Protein AF-0000000086131836 (afdb_homodimer)

Nearest PDB structures (foldseek):
  4hvn-assembly1_B  TM=7.355E-01  e=2.003E-05  Catenulispora acidiphila DSM 44928
  5jpu-assembly1_B  TM=7.961E-01  e=1.216E-04  Rhodococcus erythropolis
  6w3f-assembly2_B  TM=7.177E-01  e=9.002E-05  synthetic construct
  5cf2-assembly1_B  TM=7.260E-01  e=2.502E-04  Rhodococcus erythropolis
  3ov4-assembly1_B  TM=6.676E-01  e=4.120E-05  Comamonas testosteroni

Structure (mmCIF, N/CA/C/O backbone):
data_AF-0000000086131836-model_v1
#
loop_
_entity.id
_entity.type
_entity.pdbx_description
1 polymer 'Uncharacterized protein'
#
loop_
_atom_site.group_PDB
_atom_site.id
_atom_site.type_symbol
_atom_site.label_atom_id
_atom_site.label_alt_id
_atom_site.label_comp_id
_atom_site.label_asym_id
_atom_site.label_entity_id
_atom_site.label_seq_id
_atom_site.pdbx_PDB_ins_code
_atom_site.Cartn_x
_atom_site.Cartn_y
_atom_site.Cartn_z
_atom_site.occupancy
_atom_site.B_iso_or_equiv
_atom_site.auth_seq_id
_atom_site.auth_comp_id
_atom_site.auth_asym_id
_atom_site.auth_atom_id
_atom_site.pdbx_PDB_model_num
ATOM 1 N N . MET A 1 1 ? 19.547 15.211 2.863 1 57.25 1 MET A N 1
ATOM 2 C CA . MET A 1 1 ? 18.328 14.406 2.867 1 57.25 1 MET A CA 1
ATOM 3 C C . MET A 1 1 ? 17.359 14.898 3.934 1 57.25 1 MET A C 1
ATOM 5 O O . MET A 1 1 ? 17.766 15.414 4.973 1 57.25 1 MET A O 1
ATOM 9 N N . SER A 1 2 ? 16.109 15.219 3.418 1 70.62 2 SER A N 1
ATOM 10 C CA . SER A 1 2 ? 15.172 15.852 4.348 1 70.62 2 SER A CA 1
ATOM 11 C C . SER A 1 2 ? 14.953 14.984 5.582 1 70.62 2 SER A C 1
ATOM 13 O O . SER A 1 2 ? 14.992 13.75 5.5 1 70.62 2 SER A O 1
ATOM 15 N N . GLU A 1 3 ? 14.93 15.609 6.68 1 86.19 3 GLU A N 1
ATOM 16 C CA . GLU A 1 3 ? 14.68 15.07 8.016 1 86.19 3 GLU A CA 1
ATOM 17 C C . GLU A 1 3 ? 13.453 14.164 8.023 1 86.19 3 GLU A C 1
ATOM 19 O O . GLU A 1 3 ? 13.422 13.164 8.734 1 86.19 3 GLU A O 1
ATOM 24 N N . TYR A 1 4 ? 12.602 14.289 7.086 1 95.75 4 TYR A N 1
ATOM 25 C CA . TYR A 1 4 ? 11.305 13.648 7.254 1 95.75 4 TYR A CA 1
ATOM 26 C C . TYR A 1 4 ? 11.164 12.43 6.348 1 95.75 4 TYR A C 1
ATOM 28 O O . TYR A 1 4 ? 10.281 11.594 6.547 1 95.75 4 TYR A O 1
ATOM 36 N N . THR A 1 5 ? 12.094 12.312 5.352 1 97.06 5 THR A N 1
ATOM 37 C CA . THR A 1 5 ? 11.805 11.266 4.371 1 97.06 5 THR A CA 1
ATOM 38 C C . THR A 1 5 ? 13 10.336 4.207 1 97.06 5 THR A C 1
ATOM 40 O O . THR A 1 5 ? 12.984 9.43 3.371 1 97.06 5 THR A O 1
ATOM 43 N N . SER A 1 6 ? 14.008 10.531 5.012 1 95.31 6 SER A N 1
ATOM 44 C CA . SER A 1 6 ? 15.242 9.797 4.758 1 95.31 6 SER A CA 1
ATOM 45 C C . SER A 1 6 ? 15.359 8.578 5.668 1 95.31 6 SER A C 1
ATOM 47 O O . SER A 1 6 ? 16.094 7.641 5.367 1 95.31 6 SER A O 1
ATOM 49 N N . THR A 1 7 ? 14.688 8.641 6.832 1 96.56 7 THR A N 1
ATOM 50 C CA . THR A 1 7 ? 14.727 7.559 7.805 1 96.56 7 THR A CA 1
ATOM 51 C C . THR A 1 7 ? 13.32 7.23 8.305 1 96.56 7 THR A C 1
ATOM 53 O O . THR A 1 7 ? 12.406 8.047 8.18 1 96.56 7 THR A O 1
ATOM 56 N N . ILE A 1 8 ? 13.258 6.078 8.867 1 97.81 8 ILE A N 1
ATOM 57 C CA . ILE A 1 8 ? 11.969 5.688 9.43 1 97.81 8 ILE A CA 1
ATOM 58 C C . ILE A 1 8 ? 11.617 6.621 10.586 1 97.81 8 ILE A C 1
ATOM 60 O O . ILE A 1 8 ? 10.445 6.977 10.766 1 97.81 8 ILE A O 1
ATOM 64 N N . GLU A 1 9 ? 12.562 7.078 11.438 1 98 9 GLU A N 1
ATOM 65 C CA . GLU A 1 9 ? 12.312 7.996 12.547 1 98 9 GLU A CA 1
ATOM 66 C C . GLU A 1 9 ? 11.828 9.352 12.039 1 98 9 GLU A C 1
ATOM 68 O O . GLU A 1 9 ? 10.93 9.953 12.633 1 98 9 GLU A O 1
ATOM 73 N N . GLY A 1 10 ? 12.5 9.797 11.039 1 98.12 10 GLY A N 1
ATOM 74 C CA . GLY A 1 10 ? 12.07 11.047 10.438 1 98.12 10 GLY A CA 1
ATOM 75 C C . GLY A 1 10 ? 10.656 10.992 9.883 1 98.12 10 GLY A C 1
ATOM 76 O O . GLY A 1 10 ? 9.859 11.906 10.117 1 98.12 10 GLY A O 1
ATOM 77 N N . PHE A 1 11 ? 10.359 9.898 9.141 1 98.62 11 PHE A N 1
ATOM 78 C CA . PHE A 1 11 ? 9.031 9.766 8.555 1 98.62 11 PHE A CA 1
ATOM 79 C C . PHE A 1 11 ? 7.98 9.586 9.648 1 98.62 11 PHE A C 1
ATOM 81 O O . PHE A 1 11 ? 6.867 10.102 9.531 1 98.62 11 PHE A O 1
ATOM 88 N N . GLN A 1 12 ? 8.344 8.875 10.734 1 98.69 12 GLN A N 1
ATOM 89 C CA . GLN A 1 12 ? 7.477 8.742 11.898 1 98.69 12 GLN A CA 1
ATOM 90 C C . GLN A 1 12 ? 7.113 10.102 12.477 1 98.69 12 GLN A C 1
ATOM 92 O O . GLN A 1 12 ? 5.941 10.375 12.75 1 98.69 12 GLN A O 1
ATOM 97 N N . ARG A 1 13 ? 8.07 10.969 12.609 1 98.31 13 ARG A N 1
ATOM 98 C CA . ARG A 1 13 ? 7.836 12.312 13.133 1 98.31 13 ARG A CA 1
ATOM 99 C C . ARG A 1 13 ? 6.934 13.109 12.195 1 98.31 13 ARG A C 1
ATOM 101 O O . ARG A 1 13 ? 6.059 13.844 12.648 1 98.31 13 ARG A O 1
ATOM 108 N N . ALA A 1 14 ? 7.195 12.969 10.906 1 98.5 14 ALA A N 1
ATOM 109 C CA . ALA A 1 14 ? 6.367 13.672 9.93 1 98.5 14 ALA A CA 1
ATOM 110 C C . ALA A 1 14 ? 4.91 13.227 10.016 1 98.5 14 ALA A C 1
ATOM 112 O O . ALA A 1 14 ? 3.996 14.055 9.969 1 98.5 14 ALA A O 1
ATOM 113 N N . MET A 1 15 ? 4.676 11.906 10.117 1 98.62 15 MET A N 1
ATOM 114 C CA . MET A 1 15 ? 3.316 11.383 10.188 1 98.62 15 MET A CA 1
ATOM 115 C C . MET A 1 15 ? 2.629 11.828 11.469 1 98.62 15 MET A C 1
ATOM 117 O O . MET A 1 15 ? 1.466 12.234 11.445 1 98.62 15 MET A O 1
ATOM 121 N N . GLU A 1 16 ? 3.346 11.82 12.578 1 98.44 16 GLU A N 1
ATOM 122 C CA . GLU A 1 16 ? 2.795 12.297 13.844 1 98.44 16 GLU A CA 1
ATOM 123 C C . GLU A 1 16 ? 2.443 13.781 13.773 1 98.44 16 GLU A C 1
ATOM 125 O O . GLU A 1 16 ? 1.403 14.195 14.281 1 98.44 16 GLU A O 1
ATOM 130 N N . TRP A 1 17 ? 3.277 14.484 13.148 1 98.44 17 TRP A N 1
ATOM 131 C CA . TRP A 1 17 ? 3.133 15.938 13.078 1 98.44 17 TRP A CA 1
ATOM 132 C C . TRP A 1 17 ? 1.984 16.328 12.148 1 98.44 17 TRP A C 1
ATOM 134 O O . TRP A 1 17 ? 1.435 17.422 12.258 1 98.44 17 TRP A O 1
ATOM 144 N N . SER A 1 18 ? 1.586 15.445 11.188 1 98.56 18 SER A N 1
ATOM 145 C CA . SER A 1 18 ? 0.613 15.773 10.148 1 98.56 18 SER A CA 1
ATOM 146 C C . SER A 1 18 ? -0.703 16.25 10.758 1 98.56 18 SER A C 1
ATOM 148 O O . SER A 1 18 ? -1.331 17.172 10.25 1 98.56 18 SER A O 1
ATOM 150 N N . LEU A 1 19 ? -1.079 15.625 11.93 1 98.19 19 LEU A N 1
ATOM 151 C CA . LEU A 1 19 ? -2.357 16 12.523 1 98.19 19 LEU A CA 1
ATOM 152 C C . LEU A 1 19 ? -2.16 16.562 13.93 1 98.19 19 LEU A C 1
ATOM 154 O O . LEU A 1 19 ? -3.096 16.578 14.734 1 98.19 19 LEU A O 1
ATOM 158 N N . ALA A 1 20 ? -0.926 17 14.258 1 97.44 20 ALA A N 1
ATOM 159 C CA . ALA A 1 20 ? -0.629 17.625 15.539 1 97.44 20 ALA A CA 1
ATOM 160 C C . ALA A 1 20 ? -0.661 19.156 15.422 1 97.44 20 ALA A C 1
ATOM 162 O O . ALA A 1 20 ? -0.326 19.703 14.375 1 97.44 20 ALA A O 1
ATOM 163 N N . GLY A 1 21 ? -1.009 19.875 16.484 1 96.94 21 GLY A N 1
ATOM 164 C CA . GLY A 1 21 ? -1.003 21.328 16.531 1 96.94 21 GLY A CA 1
ATOM 165 C C . GLY A 1 21 ? -2.299 21.938 16.062 1 96.94 21 GLY A C 1
ATOM 166 O O . GLY A 1 21 ? -3.17 21.25 15.531 1 96.94 21 GLY A O 1
ATOM 167 N N . PRO A 1 22 ? -2.41 23.297 16.219 1 97.75 22 PRO A N 1
ATOM 168 C CA . PRO A 1 22 ? -3.637 23.969 15.789 1 97.75 22 PRO A CA 1
ATOM 169 C C . PRO A 1 22 ? -3.752 24.062 14.266 1 97.75 22 PRO A C 1
ATOM 171 O O . PRO A 1 22 ? -2.736 24.062 13.57 1 97.75 22 PRO A O 1
ATOM 174 N N . PRO A 1 23 ? -4.969 24.125 13.711 1 98.31 23 PRO A N 1
ATOM 175 C CA . PRO A 1 23 ? -5.191 24.203 12.266 1 98.31 23 PRO A CA 1
ATOM 176 C C . PRO A 1 23 ? -4.391 25.312 11.602 1 98.31 23 PRO A C 1
ATOM 178 O O . PRO A 1 23 ? -3.918 25.156 10.477 1 98.31 23 PRO A O 1
ATOM 181 N N . GLU A 1 24 ? -4.16 26.359 12.289 1 98 24 GLU A N 1
ATOM 182 C CA . GLU A 1 24 ? -3.502 27.547 11.727 1 98 24 GLU A CA 1
ATOM 183 C C . GLU A 1 24 ? -2.039 27.25 11.406 1 98 24 GLU A C 1
ATOM 185 O O . GLU A 1 24 ? -1.406 27.984 10.648 1 98 24 GLU A O 1
ATOM 190 N N . GLU A 1 25 ? -1.516 26.156 11.984 1 98.31 25 GLU A N 1
ATOM 191 C CA . GLU A 1 25 ? -0.114 25.812 11.758 1 98.31 25 GLU A CA 1
ATOM 192 C C . GLU A 1 25 ? 0.029 24.719 10.711 1 98.31 25 GLU A C 1
ATOM 194 O O . GLU A 1 25 ? 1.127 24.203 10.484 1 98.31 25 GLU A O 1
ATOM 199 N N . SER A 1 26 ? -1.047 24.375 10.031 1 98.62 26 SER A N 1
ATOM 200 C CA . SER A 1 26 ? -1.031 23.328 9.023 1 98.62 26 SER A CA 1
ATOM 201 C C . SER A 1 26 ? -0.057 23.656 7.898 1 98.62 26 SER A C 1
ATOM 203 O O . SER A 1 26 ? 0.604 22.75 7.363 1 98.62 26 SER A O 1
ATOM 205 N N . LYS A 1 27 ? 0.05 24.891 7.559 1 98.44 27 LYS A N 1
ATOM 206 C CA . LYS A 1 27 ? 0.91 25.312 6.449 1 98.44 27 LYS A CA 1
ATOM 207 C C . LYS A 1 27 ? 2.379 25.047 6.773 1 98.44 27 LYS A C 1
ATOM 209 O O . LYS A 1 27 ? 3.164 24.719 5.883 1 98.44 27 LYS A O 1
ATOM 214 N N . LEU A 1 28 ? 2.756 25.219 8.039 1 98.31 28 LEU A N 1
ATOM 215 C CA . LEU A 1 28 ? 4.125 24.922 8.453 1 98.31 28 LEU A CA 1
ATOM 216 C C . LEU A 1 28 ? 4.484 23.469 8.156 1 98.31 28 LEU A C 1
ATOM 218 O O . LEU A 1 28 ? 5.566 23.188 7.637 1 98.31 28 LEU A O 1
ATOM 222 N N . TYR A 1 29 ? 3.596 22.594 8.539 1 98.38 29 TYR A N 1
ATOM 223 C CA . TYR A 1 29 ? 3.789 21.188 8.258 1 98.38 29 TYR A CA 1
ATOM 224 C C . TYR A 1 29 ? 3.916 20.938 6.762 1 98.38 29 TYR A C 1
ATOM 226 O O . TYR A 1 29 ? 4.848 20.25 6.312 1 98.38 29 TYR A O 1
ATOM 234 N N . ALA A 1 30 ? 2.955 21.438 5.961 1 98.62 30 ALA A N 1
ATOM 235 C CA . ALA A 1 30 ? 2.949 21.203 4.516 1 98.62 30 ALA A CA 1
ATOM 236 C C . ALA A 1 30 ? 4.242 21.703 3.877 1 98.62 30 ALA A C 1
ATOM 238 O O . ALA A 1 30 ? 4.879 20.984 3.104 1 98.62 30 ALA A O 1
ATOM 239 N N . GLU A 1 31 ? 4.668 22.859 4.242 1 98 31 GLU A N 1
ATOM 240 C CA . GLU A 1 31 ? 5.855 23.469 3.646 1 98 31 GLU A CA 1
ATOM 241 C C . GLU A 1 31 ? 7.117 22.688 4.027 1 98 31 GLU A C 1
ATOM 243 O O . GLU A 1 31 ? 8.094 22.688 3.283 1 98 31 GLU A O 1
ATOM 248 N N . ALA A 1 32 ? 7.07 22.078 5.133 1 98.06 32 ALA A N 1
ATOM 249 C CA . ALA A 1 32 ? 8.242 21.328 5.594 1 98.06 32 ALA A CA 1
ATOM 250 C C . ALA A 1 32 ? 8.328 19.969 4.902 1 98.06 32 ALA A C 1
ATOM 252 O O . ALA A 1 32 ? 9.414 19.422 4.742 1 98.06 32 ALA A O 1
ATOM 253 N N . THR A 1 33 ? 7.16 19.438 4.438 1 98.56 33 THR A N 1
ATOM 254 C CA . THR A 1 33 ? 7.156 18.016 4.117 1 98.56 33 THR A CA 1
ATOM 255 C C . THR A 1 33 ? 6.871 17.797 2.631 1 98.56 33 THR A C 1
ATOM 257 O O . THR A 1 33 ? 7.211 16.75 2.078 1 98.56 33 THR A O 1
ATOM 260 N N . VAL A 1 34 ? 6.25 18.781 1.94 1 98.69 34 VAL A N 1
ATOM 261 C CA . VAL A 1 34 ? 5.879 18.547 0.548 1 98.69 34 VAL A CA 1
ATOM 262 C C . VAL A 1 34 ? 6.281 19.75 -0.3 1 98.69 34 VAL A C 1
ATOM 264 O O . VAL A 1 34 ? 6.496 20.844 0.226 1 98.69 34 VAL A O 1
ATOM 267 N N . THR A 1 35 ? 6.461 19.547 -1.62 1 98.69 35 THR A N 1
ATOM 268 C CA . THR A 1 35 ? 6.762 20.625 -2.561 1 98.69 35 THR A CA 1
ATOM 269 C C . THR A 1 35 ? 5.504 21.422 -2.881 1 98.69 35 THR A C 1
ATOM 271 O O . THR A 1 35 ? 4.387 20.953 -2.646 1 98.69 35 THR A O 1
ATOM 274 N N . PRO A 1 36 ? 5.598 22.609 -3.482 1 97.94 36 PRO A N 1
ATOM 275 C CA . PRO A 1 36 ? 4.438 23.438 -3.803 1 97.94 36 PRO A CA 1
ATOM 276 C C . PRO A 1 36 ? 3.557 22.844 -4.895 1 97.94 36 PRO A C 1
ATOM 278 O O . PRO A 1 36 ? 2.422 23.281 -5.086 1 97.94 36 PRO A O 1
ATOM 281 N N . THR A 1 37 ? 4.082 21.844 -5.621 1 98.38 37 THR A N 1
ATOM 282 C CA . THR A 1 37 ? 3.32 21.219 -6.691 1 98.38 37 THR A CA 1
ATOM 283 C C . THR A 1 37 ? 2.807 19.844 -6.25 1 98.38 37 THR A C 1
ATOM 285 O O . THR A 1 37 ? 2.369 19.047 -7.078 1 98.38 37 THR A O 1
ATOM 288 N N . PHE A 1 38 ? 2.906 19.625 -5 1 98.81 38 PHE A N 1
ATOM 289 C CA . PHE A 1 38 ? 2.531 18.344 -4.422 1 98.81 38 PHE A CA 1
ATOM 290 C C . PHE A 1 38 ? 1.083 18 -4.754 1 98.81 38 PHE A C 1
ATOM 292 O O . PHE A 1 38 ? 0.222 18.875 -4.773 1 98.81 38 PHE A O 1
ATOM 299 N N . TYR A 1 39 ? 0.854 16.719 -4.965 1 98.75 39 TYR A N 1
ATOM 300 C CA . TYR A 1 39 ? -0.505 16.188 -4.953 1 98.75 39 TYR A CA 1
ATOM 301 C C . TYR A 1 39 ? -0.556 14.828 -4.25 1 98.75 39 TYR A C 1
ATOM 303 O O . TYR A 1 39 ? 0.46 14.141 -4.141 1 98.75 39 TYR A O 1
ATOM 311 N N . GLN A 1 40 ? -1.692 14.516 -3.758 1 98.69 40 GLN A N 1
ATOM 312 C CA . GLN A 1 40 ? -1.918 13.234 -3.09 1 98.69 40 GLN A CA 1
ATOM 313 C C . GLN A 1 40 ? -3.033 12.445 -3.771 1 98.69 40 GLN A C 1
ATOM 315 O O . GLN A 1 40 ? -4.035 13.023 -4.195 1 98.69 40 GLN A O 1
ATOM 320 N N . ILE A 1 41 ? -2.822 11.219 -3.943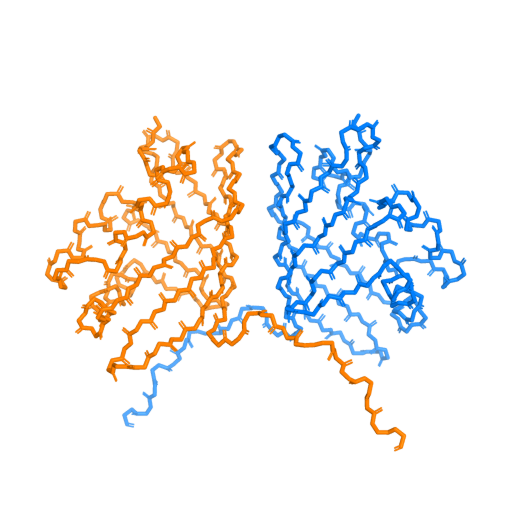 1 98.19 41 ILE A N 1
ATOM 321 C CA . ILE A 1 41 ? -3.891 10.32 -4.375 1 98.19 41 ILE A CA 1
ATOM 322 C C . ILE A 1 41 ? -4.301 9.406 -3.225 1 98.19 41 ILE A C 1
ATOM 324 O O . ILE A 1 41 ? -3.504 8.586 -2.764 1 98.19 41 ILE A O 1
ATOM 328 N N . VAL A 1 42 ? -5.488 9.648 -2.73 1 97.69 42 VAL A N 1
ATOM 329 C CA . VAL A 1 42 ? -6.008 8.844 -1.628 1 97.69 42 VAL A CA 1
ATOM 330 C C . VAL A 1 42 ? -7.168 7.984 -2.117 1 97.69 42 VAL A C 1
ATOM 332 O O . VAL A 1 42 ? -8.219 8.508 -2.496 1 97.69 42 VAL A O 1
ATOM 335 N N . ASN A 1 43 ? -6.953 6.746 -2.072 1 96.69 43 ASN A N 1
ATOM 336 C CA . ASN A 1 43 ? -7.992 5.816 -2.504 1 96.69 43 ASN A CA 1
ATOM 337 C C . ASN A 1 43 ? -8.523 6.168 -3.893 1 96.69 43 ASN A C 1
ATOM 339 O O . ASN A 1 43 ? -9.734 6.199 -4.109 1 96.69 43 ASN A O 1
ATOM 343 N N . GLY A 1 44 ? -7.648 6.527 -4.738 1 96.38 44 GLY A N 1
ATOM 344 C CA . GLY A 1 44 ? -7.965 6.758 -6.137 1 96.38 44 GLY A CA 1
ATOM 345 C C . GLY A 1 44 ? -8.375 8.188 -6.426 1 96.38 44 GLY A C 1
ATOM 346 O O . GLY A 1 44 ? -8.594 8.555 -7.582 1 96.38 44 GLY A O 1
ATOM 347 N N . HIS A 1 45 ? -8.508 9.031 -5.434 1 96.44 45 HIS A N 1
ATOM 348 C CA . HIS A 1 45 ? -8.891 10.43 -5.586 1 96.44 45 HIS A CA 1
ATOM 349 C C . HIS A 1 45 ? -7.684 11.352 -5.469 1 96.44 45 HIS A C 1
ATOM 351 O O . HIS A 1 45 ? -6.945 11.297 -4.484 1 96.44 45 HIS A O 1
ATOM 357 N N . GLN A 1 46 ? -7.598 12.18 -6.426 1 97.25 46 GLN A N 1
ATOM 358 C CA . GLN A 1 46 ? -6.465 13.102 -6.41 1 97.25 46 GLN A CA 1
ATOM 359 C C . GLN A 1 46 ? -6.812 14.391 -5.672 1 97.25 46 GLN A C 1
ATOM 361 O O . GLN A 1 46 ? -7.852 15 -5.938 1 97.25 46 GLN A O 1
ATOM 366 N N . LEU A 1 47 ? -5.996 14.75 -4.781 1 98.06 47 LEU A N 1
ATOM 367 C CA . LEU A 1 47 ? -6.055 16.016 -4.062 1 98.06 47 LEU A CA 1
ATOM 368 C C . LEU A 1 47 ? -4.918 16.938 -4.496 1 98.06 47 LEU A C 1
ATOM 370 O O . LEU A 1 47 ? -3.748 16.562 -4.438 1 98.06 47 LEU A O 1
ATOM 374 N N . SER A 1 48 ? -5.238 18.141 -4.926 1 98.31 48 SER A N 1
ATOM 375 C CA . SER A 1 48 ? -4.223 19.156 -5.184 1 98.31 48 SER A CA 1
ATOM 376 C C . SER A 1 48 ? -3.564 19.609 -3.887 1 98.31 48 SER A C 1
ATOM 378 O O . SER A 1 48 ? -4.043 19.297 -2.795 1 98.31 48 SER A O 1
ATOM 380 N N . TYR A 1 49 ? -2.547 20.375 -4.027 1 98.62 49 TYR A N 1
ATOM 381 C CA . TYR A 1 49 ? -1.87 20.953 -2.865 1 98.62 49 TYR A CA 1
ATOM 382 C C . TYR A 1 49 ? -2.854 21.703 -1.972 1 98.62 49 TYR A C 1
ATOM 384 O O . TYR A 1 49 ? -2.877 21.484 -0.756 1 98.62 49 TYR A O 1
ATOM 392 N N . ASN A 1 50 ? -3.68 22.531 -2.564 1 98.5 50 ASN A N 1
ATOM 393 C CA . ASN A 1 50 ? -4.598 23.344 -1.78 1 98.5 50 ASN A CA 1
ATOM 394 C C . ASN A 1 50 ? -5.633 22.484 -1.057 1 98.5 50 ASN A C 1
ATOM 396 O O . ASN A 1 50 ? -5.973 22.766 0.097 1 98.5 50 ASN A O 1
ATOM 400 N N . VAL A 1 51 ? -6.137 21.484 -1.754 1 98.44 51 VAL A N 1
ATOM 401 C CA . VAL A 1 51 ? -7.125 20.609 -1.139 1 98.44 51 VAL A CA 1
ATOM 402 C C . VAL A 1 51 ? -6.465 19.797 -0.027 1 98.44 51 VAL A C 1
ATOM 404 O O . VAL A 1 51 ? -7.047 19.609 1.045 1 98.44 51 VAL A O 1
ATOM 407 N N . PHE A 1 52 ? -5.301 19.328 -0.279 1 98.62 52 PHE A N 1
ATOM 408 C CA . PHE A 1 52 ? -4.5 18.641 0.72 1 98.62 52 PHE A CA 1
ATOM 409 C C . PHE A 1 52 ? -4.32 19.5 1.966 1 98.62 52 PHE A C 1
ATOM 411 O O . PHE A 1 52 ? -4.629 19.062 3.076 1 98.62 52 PHE A O 1
ATOM 418 N N . LEU A 1 53 ? -3.832 20.688 1.777 1 98.69 53 LEU A N 1
ATOM 419 C CA . LEU A 1 53 ? -3.607 21.609 2.893 1 98.69 53 LEU A CA 1
ATOM 420 C C . LEU A 1 53 ? -4.898 21.844 3.664 1 98.69 53 LEU A C 1
ATOM 422 O O . LEU A 1 53 ? -4.914 21.781 4.895 1 98.69 53 LEU A O 1
ATOM 426 N N . LYS A 1 54 ? -5.945 22.109 2.959 1 98.5 54 LYS A N 1
ATOM 427 C CA . LYS A 1 54 ? -7.242 22.344 3.59 1 98.5 54 LYS A CA 1
ATOM 428 C C . LYS A 1 54 ? -7.688 21.125 4.391 1 98.5 54 LYS A C 1
ATOM 430 O O . LYS A 1 54 ? -8.25 21.266 5.477 1 98.5 54 LYS A O 1
ATOM 435 N N . SER A 1 55 ? -7.457 19.906 3.865 1 98.06 55 SER A N 1
ATOM 436 C CA . SER A 1 55 ? -7.844 18.688 4.562 1 98.06 55 SER A CA 1
ATOM 437 C C . SER A 1 55 ? -7.086 18.547 5.879 1 98.06 55 SER A C 1
ATOM 439 O O . SER A 1 55 ? -7.664 18.141 6.887 1 98.06 55 SER A O 1
ATOM 441 N N . ILE A 1 56 ? -5.801 18.875 5.867 1 98.44 56 ILE A N 1
ATOM 442 C CA . ILE A 1 56 ? -5.012 18.828 7.094 1 98.44 56 ILE A CA 1
ATOM 443 C C . ILE A 1 56 ? -5.613 19.766 8.133 1 98.44 56 ILE A C 1
ATOM 445 O O . ILE A 1 56 ? -5.766 19.406 9.297 1 98.44 56 ILE A O 1
ATOM 449 N N . GLU A 1 57 ? -5.973 21 7.688 1 98.69 57 GLU A N 1
ATOM 450 C CA . GLU A 1 57 ? -6.59 21.969 8.578 1 98.69 57 GLU A CA 1
ATOM 451 C C . GLU A 1 57 ? -7.859 21.422 9.219 1 98.69 57 GLU A C 1
ATOM 453 O O . GLU A 1 57 ? -8.062 21.547 10.422 1 98.69 57 GLU A O 1
ATOM 458 N N . GLU A 1 58 ? -8.641 20.828 8.414 1 98.31 58 GLU A N 1
ATOM 459 C CA . GLU A 1 58 ? -9.914 20.297 8.883 1 98.31 58 GLU A CA 1
ATOM 460 C C . GLU A 1 58 ? -9.711 19.141 9.867 1 98.31 58 GLU A C 1
ATOM 462 O O . GLU A 1 58 ? -10.391 19.062 10.891 1 98.31 58 GLU A O 1
ATOM 467 N N . TRP A 1 59 ? -8.75 18.281 9.555 1 97.81 59 TRP A N 1
ATOM 468 C CA . TRP A 1 59 ? -8.461 17.156 10.438 1 97.81 59 TRP A CA 1
ATOM 469 C C . TRP A 1 59 ? -7.906 17.641 11.773 1 97.81 59 TRP A C 1
ATOM 471 O O . TRP A 1 59 ? -8.305 17.156 12.836 1 97.81 59 TRP A O 1
ATOM 481 N N . ARG A 1 60 ? -7.023 18.609 11.727 1 98.38 60 ARG A N 1
ATOM 482 C CA . ARG A 1 60 ? -6.434 19.125 12.961 1 98.38 60 ARG A CA 1
ATOM 483 C C . ARG A 1 60 ? -7.496 19.766 13.844 1 98.38 60 ARG A C 1
ATOM 485 O O . ARG A 1 60 ? -7.363 19.797 15.07 1 98.38 60 ARG A O 1
ATOM 492 N N . ALA A 1 61 ? -8.484 20.312 13.227 1 98 61 ALA A N 1
ATOM 493 C CA . ALA A 1 61 ? -9.562 20.953 13.977 1 98 61 ALA A CA 1
ATOM 494 C C . ALA A 1 61 ? -10.414 19.922 14.703 1 98 61 ALA A C 1
ATOM 496 O O . ALA A 1 61 ? -11.008 20.219 15.742 1 98 61 ALA A O 1
ATOM 497 N N . LYS A 1 62 ? -10.477 18.703 14.219 1 97.5 62 LYS A N 1
ATOM 498 C CA . LYS A 1 62 ? -11.461 17.75 14.719 1 97.5 62 LYS A CA 1
ATOM 499 C C . LYS A 1 62 ? -10.781 16.641 15.516 1 97.5 62 LYS A C 1
ATOM 501 O O . LYS A 1 62 ? -11.398 16.031 16.391 1 97.5 62 LYS A O 1
ATOM 506 N N . VAL A 1 63 ? -9.523 16.344 15.25 1 98.06 63 VAL A N 1
ATOM 507 C CA . VAL A 1 63 ? -8.82 15.203 15.836 1 98.06 63 VAL A CA 1
ATOM 508 C C . VAL A 1 63 ? -8.352 15.547 17.25 1 98.06 63 VAL A C 1
ATOM 510 O O . VAL A 1 63 ? -7.773 16.609 17.469 1 98.06 63 VAL A O 1
ATOM 513 N N . THR A 1 64 ? -8.594 14.688 18.188 1 97.62 64 THR A N 1
ATOM 514 C CA . THR A 1 64 ? -8.18 14.906 19.578 1 97.62 64 THR A CA 1
ATOM 515 C C . THR A 1 64 ? -6.98 14.039 19.922 1 97.62 64 THR A C 1
ATOM 517 O O . THR A 1 64 ? -6.281 14.305 20.906 1 97.62 64 THR A O 1
ATOM 520 N N . SER A 1 65 ? -6.812 12.984 19.219 1 97.94 65 SER A N 1
ATOM 521 C CA . SER A 1 65 ? -5.648 12.117 19.344 1 97.94 65 SER A CA 1
ATOM 522 C C . SER A 1 65 ? -5.332 11.406 18.031 1 97.94 65 SER A C 1
ATOM 524 O O . SER A 1 65 ? -6.238 10.961 17.328 1 97.94 65 SER A O 1
ATOM 526 N N . TYR A 1 66 ? -4.156 11.336 17.672 1 98.44 66 TYR A N 1
ATOM 527 C CA . TYR A 1 66 ? -3.639 10.68 16.484 1 98.44 66 TYR A CA 1
ATOM 528 C C . TYR A 1 66 ? -2.32 9.969 16.781 1 98.44 66 TYR A C 1
ATOM 530 O O . TYR A 1 66 ? -1.335 10.609 17.156 1 98.44 66 TYR A O 1
ATOM 538 N N . ARG A 1 67 ? -2.281 8.656 16.656 1 98.31 67 ARG A N 1
ATOM 539 C CA . ARG A 1 67 ? -1.119 7.848 17 1 98.31 67 ARG A CA 1
ATOM 540 C C . ARG A 1 67 ? -0.751 6.898 15.859 1 98.31 67 ARG A C 1
ATOM 542 O O . ARG A 1 67 ? -1.038 5.703 15.93 1 98.31 67 ARG A O 1
ATOM 549 N N . PRO A 1 68 ? -0.131 7.449 14.836 1 98.38 68 PRO A N 1
ATOM 550 C CA . PRO A 1 68 ? 0.356 6.586 13.758 1 98.38 68 PRO A CA 1
ATOM 551 C C . PRO A 1 68 ? 1.636 5.84 14.133 1 98.38 68 PRO A C 1
ATOM 553 O O . PRO A 1 68 ? 2.457 6.359 14.891 1 98.38 68 PRO A O 1
ATOM 556 N N . LYS A 1 69 ? 1.796 4.637 13.672 1 98.69 69 LYS A N 1
ATOM 557 C CA . LYS A 1 69 ? 3.037 3.869 13.734 1 98.69 69 LYS A CA 1
ATOM 558 C C . LYS A 1 69 ? 3.467 3.396 12.352 1 98.69 69 LYS A C 1
ATOM 560 O O . LYS A 1 69 ? 2.697 2.736 11.648 1 98.69 69 LYS A O 1
ATOM 565 N N . VAL A 1 70 ? 4.676 3.789 11.953 1 98.75 70 VAL A N 1
ATOM 566 C CA . VAL A 1 70 ? 5.262 3.295 10.711 1 98.75 70 VAL A CA 1
ATOM 567 C C . VAL A 1 70 ? 5.836 1.897 10.93 1 98.75 70 VAL A C 1
ATOM 569 O O . VAL A 1 70 ? 6.77 1.719 11.719 1 98.75 70 VAL A O 1
ATOM 572 N N . HIS A 1 71 ? 5.316 0.927 10.305 1 98.5 71 HIS A N 1
ATOM 573 C CA . HIS A 1 71 ? 5.785 -0.448 10.438 1 98.5 71 HIS A CA 1
ATOM 574 C C . HIS A 1 71 ? 6.859 -0.766 9.398 1 98.5 71 HIS A C 1
ATOM 576 O O . HIS A 1 71 ? 7.914 -1.303 9.742 1 98.5 71 HIS A O 1
ATOM 582 N N . GLU A 1 72 ? 6.57 -0.576 8.164 1 98.56 72 GLU A N 1
ATOM 583 C CA . GLU A 1 72 ? 7.539 -0.703 7.082 1 98.56 72 GLU A CA 1
ATOM 584 C C . GLU A 1 72 ? 7.918 0.663 6.516 1 98.56 72 GLU A C 1
ATOM 586 O O . GLU A 1 72 ? 7.062 1.541 6.379 1 98.56 72 GLU A O 1
ATOM 591 N N . PHE A 1 73 ? 9.125 0.874 6.219 1 98.75 73 PHE A N 1
ATOM 592 C CA . PHE A 1 73 ? 9.68 2.068 5.598 1 98.75 73 PHE A CA 1
ATOM 593 C C . PHE A 1 73 ? 10.828 1.708 4.664 1 98.75 73 PHE A C 1
ATOM 595 O O . PHE A 1 73 ? 11.797 1.066 5.082 1 98.75 73 PHE A O 1
ATOM 602 N N . LEU A 1 74 ? 10.719 2.031 3.385 1 98.62 74 LEU A N 1
ATOM 603 C CA . LEU A 1 74 ? 11.758 1.816 2.383 1 98.62 74 LEU A CA 1
ATOM 604 C C . LEU A 1 74 ? 12.078 3.113 1.646 1 98.62 74 LEU A C 1
ATOM 606 O O . LEU A 1 74 ? 11.18 3.871 1.292 1 98.62 74 LEU A O 1
ATOM 610 N N . ARG A 1 75 ? 13.305 3.365 1.513 1 97 75 ARG A N 1
ATOM 611 C CA . ARG A 1 75 ? 13.836 4.469 0.714 1 97 75 ARG A CA 1
ATOM 612 C C . ARG A 1 75 ? 14.805 3.959 -0.345 1 97 75 ARG A C 1
ATOM 614 O O . ARG A 1 75 ? 15.805 3.316 -0.019 1 97 75 ARG A O 1
ATOM 621 N N . ASP A 1 76 ? 14.469 4.203 -1.613 1 94.62 76 ASP A N 1
ATOM 622 C CA . ASP A 1 76 ? 15.289 3.785 -2.748 1 94.62 76 ASP A CA 1
ATOM 623 C C . ASP A 1 76 ? 15.312 4.859 -3.834 1 94.62 76 ASP A C 1
ATOM 625 O O . ASP A 1 76 ? 14.328 5.031 -4.562 1 94.62 76 ASP A O 1
ATOM 629 N N . GLY A 1 77 ? 16.484 5.598 -3.994 1 93.25 77 GLY A N 1
ATOM 630 C CA . GLY A 1 77 ? 16.516 6.746 -4.887 1 93.25 77 GLY A CA 1
ATOM 631 C C . GLY A 1 77 ? 15.539 7.836 -4.496 1 93.25 77 GLY A C 1
ATOM 632 O O . GLY A 1 77 ? 15.57 8.336 -3.369 1 93.25 77 GLY A O 1
ATOM 633 N N . ASN A 1 78 ? 14.648 8.102 -5.453 1 96.94 78 ASN A N 1
ATOM 634 C CA . ASN A 1 78 ? 13.656 9.141 -5.191 1 96.94 78 ASN A CA 1
ATOM 635 C C . ASN A 1 78 ? 12.312 8.539 -4.805 1 96.94 78 ASN A C 1
ATOM 637 O O . ASN A 1 78 ? 11.289 9.227 -4.844 1 96.94 78 ASN A O 1
ATOM 641 N N . GLN A 1 79 ? 12.352 7.281 -4.492 1 98 79 GLN A N 1
ATOM 642 C CA . GLN A 1 79 ? 11.109 6.621 -4.121 1 98 79 GLN A CA 1
ATOM 643 C C . GLN A 1 79 ? 11.078 6.293 -2.631 1 98 79 GLN A C 1
ATOM 645 O O . GLN A 1 79 ? 12.109 5.934 -2.051 1 98 79 GLN A O 1
ATOM 650 N N . LEU A 1 80 ? 9.914 6.461 -2.053 1 98.62 80 LEU A N 1
ATOM 651 C CA . LEU A 1 80 ? 9.641 6.109 -0.665 1 98.62 80 LEU A CA 1
ATOM 652 C C . LEU A 1 80 ? 8.391 5.242 -0.561 1 98.62 80 LEU A C 1
ATOM 654 O O . LEU A 1 80 ? 7.395 5.5 -1.242 1 98.62 80 LEU A O 1
ATOM 658 N N . ALA A 1 81 ? 8.445 4.195 0.2 1 98.88 81 ALA A N 1
ATOM 659 C CA . ALA A 1 81 ? 7.277 3.391 0.546 1 98.88 81 ALA A CA 1
ATOM 660 C C . ALA A 1 81 ? 7.164 3.215 2.059 1 98.88 81 ALA A C 1
ATOM 662 O O . ALA A 1 81 ? 8.172 3.029 2.746 1 98.88 81 ALA A O 1
ATOM 663 N N . ALA A 1 82 ? 5.949 3.32 2.568 1 98.88 82 ALA A N 1
ATOM 664 C CA . ALA A 1 82 ? 5.727 3.139 4 1 98.88 82 ALA A CA 1
ATOM 665 C C . ALA A 1 82 ? 4.336 2.574 4.273 1 98.88 82 ALA A C 1
ATOM 667 O O . ALA A 1 82 ? 3.383 2.873 3.547 1 98.88 82 ALA A O 1
ATOM 668 N N . ARG A 1 83 ? 4.242 1.732 5.25 1 98.88 83 ARG A N 1
ATOM 669 C CA . ARG A 1 83 ? 2.971 1.244 5.773 1 98.88 83 ARG A CA 1
ATOM 670 C C . ARG A 1 83 ? 2.744 1.729 7.199 1 98.88 83 ARG A C 1
ATOM 672 O O . ARG A 1 83 ? 3.621 1.59 8.055 1 98.88 83 ARG A O 1
ATOM 679 N N . LEU A 1 84 ? 1.567 2.357 7.379 1 98.56 84 LEU A N 1
ATOM 680 C CA . LEU A 1 84 ? 1.189 2.932 8.664 1 98.56 84 LEU A CA 1
ATOM 681 C C . LEU A 1 84 ? -0.016 2.205 9.25 1 98.56 84 LEU A C 1
ATOM 683 O O . LEU A 1 84 ? -0.973 1.902 8.539 1 98.56 84 LEU A O 1
ATOM 687 N N . VAL A 1 85 ? 0.086 1.941 10.539 1 98.38 85 VAL A N 1
ATOM 688 C CA . VAL A 1 85 ? -1.067 1.506 11.32 1 98.38 85 VAL A CA 1
ATOM 689 C C . VAL A 1 85 ? -1.188 2.354 12.578 1 98.38 85 VAL A C 1
ATOM 691 O O . VAL A 1 85 ? -0.182 2.676 13.219 1 98.38 85 VAL A O 1
ATOM 694 N N . GLY A 1 86 ? -2.436 2.74 12.859 1 98 86 GLY A N 1
ATOM 695 C CA . GLY A 1 86 ? -2.582 3.518 14.086 1 98 86 GLY A CA 1
ATOM 696 C C . GLY A 1 86 ? -4.031 3.779 14.453 1 98 86 GLY A C 1
ATOM 697 O O . GLY A 1 86 ? -4.934 3.082 13.984 1 98 86 GLY A O 1
ATOM 698 N N . THR A 1 87 ? -4.164 4.754 15.414 1 98.25 87 THR A N 1
ATOM 699 C CA . THR A 1 87 ? -5.496 5.148 15.852 1 98.25 87 THR A CA 1
ATOM 700 C C . THR A 1 87 ? -5.691 6.656 15.695 1 98.25 87 THR A C 1
ATOM 702 O O . THR A 1 87 ? -4.73 7.422 15.789 1 98.25 87 THR A O 1
ATOM 705 N N . ILE A 1 88 ? -6.863 7 15.414 1 98 88 ILE A N 1
ATOM 706 C CA . ILE A 1 88 ? -7.316 8.383 15.328 1 98 88 ILE A CA 1
ATOM 707 C C . ILE A 1 88 ? -8.578 8.562 16.172 1 98 88 ILE A C 1
ATOM 709 O O . ILE A 1 88 ? -9.469 7.711 16.156 1 98 88 ILE A O 1
ATOM 713 N N . GLU A 1 89 ? -8.57 9.609 16.906 1 98.19 89 GLU A N 1
ATOM 714 C CA . GLU A 1 89 ? -9.711 9.906 17.766 1 98.19 89 GLU A CA 1
ATOM 715 C C . GLU A 1 89 ? -10.414 11.188 17.328 1 98.19 89 GLU A C 1
ATOM 717 O O . GLU A 1 89 ? -9.781 12.234 17.188 1 98.19 89 GLU A O 1
ATOM 722 N N . VAL A 1 90 ? -11.703 11.047 17.047 1 96.31 90 VAL A N 1
ATOM 723 C CA . VAL A 1 90 ? -12.586 12.172 16.734 1 96.31 90 VAL A CA 1
ATOM 724 C C . VAL A 1 90 ? -13.844 12.094 17.594 1 96.31 90 VAL A C 1
ATOM 726 O O . VAL A 1 90 ? -14.5 11.055 17.656 1 96.31 90 VAL A O 1
ATOM 729 N N . ASP A 1 91 ? -14.102 13.234 18.266 1 94.56 91 ASP A N 1
ATOM 730 C CA . ASP A 1 91 ? -15.312 13.344 19.062 1 94.56 91 ASP A CA 1
ATOM 731 C C . ASP A 1 91 ? -15.43 12.172 20.047 1 94.56 91 ASP A C 1
ATOM 733 O O . ASP A 1 91 ? -16.5 11.562 20.172 1 94.56 91 ASP A O 1
ATOM 737 N N . GLY A 1 92 ? -14.352 11.75 20.531 1 95.31 92 GLY A N 1
ATOM 738 C CA . GLY A 1 92 ? -14.344 10.75 21.578 1 95.31 92 GLY A CA 1
ATOM 739 C C . GLY A 1 92 ? -14.305 9.328 21.047 1 95.31 92 GLY A C 1
ATOM 740 O O . GLY A 1 92 ? -14.133 8.375 21.812 1 95.31 92 GLY A O 1
ATOM 741 N N . ALA A 1 93 ? -14.516 9.125 19.812 1 96.75 93 ALA A N 1
ATOM 742 C CA . ALA A 1 93 ? -14.469 7.797 19.203 1 96.75 93 ALA A CA 1
ATOM 743 C C . ALA A 1 93 ? -13.094 7.512 18.625 1 96.75 93 ALA A C 1
ATOM 745 O O . ALA A 1 93 ? -12.562 8.305 17.844 1 96.75 93 ALA A O 1
ATOM 746 N N . THR A 1 94 ? -12.508 6.426 19.062 1 97.62 94 THR A N 1
ATOM 747 C CA . THR A 1 94 ? -11.203 6.008 18.562 1 97.62 94 THR A CA 1
ATOM 748 C C . THR A 1 94 ? -11.367 4.961 17.453 1 97.62 94 THR A C 1
ATOM 750 O O . THR A 1 94 ? -12.078 3.967 17.641 1 97.62 94 THR A O 1
ATOM 753 N N . THR A 1 95 ? -10.789 5.266 16.312 1 97.31 95 THR A N 1
ATOM 754 C CA . THR A 1 95 ? -10.852 4.359 15.172 1 97.31 95 THR A CA 1
ATOM 755 C C . THR A 1 95 ? -9.453 3.949 14.734 1 97.31 95 THR A C 1
ATOM 757 O O . THR A 1 95 ? -8.539 4.773 14.711 1 97.31 95 THR A O 1
ATOM 760 N N . GLU A 1 96 ? -9.281 2.668 14.422 1 97.5 96 GLU A N 1
ATOM 761 C CA . GLU A 1 96 ? -8.047 2.193 13.812 1 97.5 96 GLU A CA 1
ATOM 762 C C . GLU A 1 96 ? -7.969 2.584 12.336 1 97.5 96 GLU A C 1
ATOM 764 O O . GLU A 1 96 ? -9 2.76 11.68 1 97.5 96 GLU A O 1
ATOM 769 N N . TYR A 1 97 ? -6.836 2.771 11.867 1 97 97 TYR A N 1
ATOM 770 C CA . TYR A 1 97 ? -6.648 3.01 10.445 1 97 97 TYR A CA 1
ATOM 771 C C . TYR A 1 97 ? -5.355 2.373 9.945 1 97 97 TYR A C 1
ATOM 773 O O . TYR A 1 97 ? -4.449 2.105 10.734 1 97 97 TYR A O 1
ATOM 781 N N . GLU A 1 98 ? -5.273 2.031 8.742 1 98.5 98 GLU A N 1
ATOM 782 C CA . GLU A 1 98 ? -4.117 1.5 8.031 1 98.5 98 GLU A CA 1
ATOM 783 C C . GLU A 1 98 ? -3.934 2.191 6.68 1 98.5 98 GLU A C 1
ATOM 785 O O . GLU A 1 98 ? -4.906 2.434 5.961 1 98.5 98 GLU A O 1
ATOM 790 N N . SER A 1 99 ? -2.729 2.602 6.371 1 98.62 99 SER A N 1
ATOM 791 C CA . SER A 1 99 ? -2.422 3.252 5.102 1 98.62 99 SER A CA 1
ATOM 792 C C . SER A 1 99 ? -1.181 2.648 4.457 1 98.62 99 SER A C 1
ATOM 794 O O . SER A 1 99 ? -0.165 2.441 5.125 1 98.62 99 SER A O 1
ATOM 796 N N . PHE A 1 100 ? -1.234 2.248 3.221 1 98.88 100 PHE A N 1
ATOM 797 C CA . PHE A 1 100 ? -0.119 1.871 2.361 1 98.88 100 PHE A CA 1
ATOM 798 C C . PHE A 1 100 ? 0.261 3.02 1.434 1 98.88 100 PHE A C 1
ATOM 800 O O . PHE A 1 100 ? -0.568 3.496 0.654 1 98.88 100 PHE A O 1
ATOM 807 N N . MET A 1 101 ? 1.551 3.438 1.472 1 98.88 101 MET A N 1
ATOM 808 C CA . ME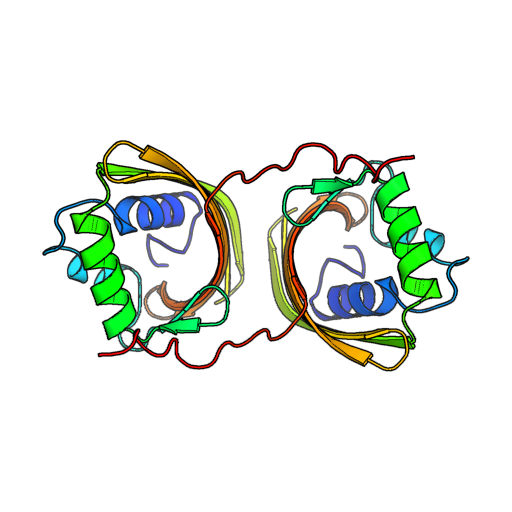T A 1 101 ? 1.927 4.68 0.806 1 98.88 101 MET A CA 1
ATOM 809 C C . MET A 1 101 ? 3.123 4.465 -0.114 1 98.88 101 MET A C 1
ATOM 811 O O . MET A 1 101 ? 4.059 3.742 0.235 1 98.88 101 MET A O 1
ATOM 815 N N . PHE A 1 102 ? 3.096 5.105 -1.249 1 98.94 102 PHE A N 1
ATOM 816 C CA . PHE A 1 102 ? 4.246 5.336 -2.113 1 98.94 102 PHE A CA 1
ATOM 817 C C . PHE A 1 102 ? 4.41 6.82 -2.414 1 98.94 102 PHE A C 1
ATOM 819 O O . PHE A 1 102 ? 3.424 7.523 -2.654 1 98.94 102 PHE A O 1
ATOM 826 N N . ALA A 1 103 ? 5.645 7.32 -2.379 1 98.88 103 ALA A N 1
ATOM 827 C CA . ALA A 1 103 ? 5.891 8.742 -2.619 1 98.88 103 ALA A CA 1
ATOM 828 C C . ALA A 1 103 ? 7.117 8.945 -3.502 1 98.88 103 ALA A C 1
ATOM 830 O O . ALA A 1 103 ? 8.023 8.102 -3.523 1 98.88 103 ALA A O 1
ATOM 831 N N . LYS A 1 104 ? 7.074 10.008 -4.25 1 98.75 104 LYS A N 1
ATOM 832 C C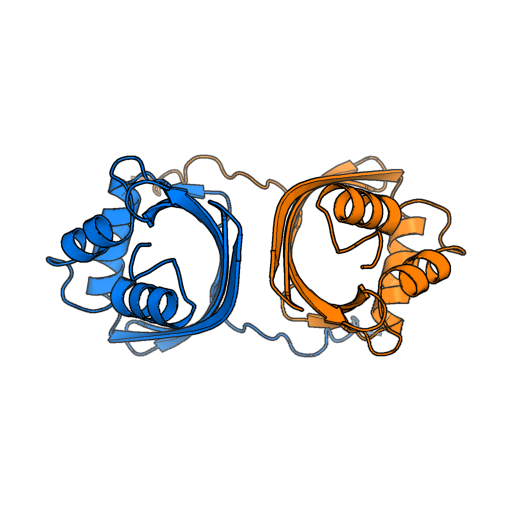A . LYS A 1 104 ? 8.258 10.523 -4.93 1 98.75 104 LYS A CA 1
ATOM 833 C C . LYS A 1 104 ? 8.883 11.672 -4.148 1 98.75 104 LYS A C 1
ATOM 835 O O . LYS A 1 104 ? 8.188 12.602 -3.74 1 98.75 104 LYS A O 1
ATOM 840 N N . ILE A 1 105 ? 10.188 11.586 -4.012 1 98.44 105 ILE A N 1
ATOM 841 C CA . ILE A 1 105 ? 10.914 12.562 -3.205 1 98.44 105 ILE A CA 1
ATOM 842 C C . ILE A 1 105 ? 11.742 13.461 -4.113 1 98.44 105 ILE A C 1
ATOM 844 O O . ILE A 1 105 ? 12.484 12.984 -4.969 1 98.44 105 ILE A O 1
ATOM 848 N N . ASN A 1 106 ? 11.539 14.727 -3.912 1 98.31 106 ASN A N 1
ATOM 849 C CA . ASN A 1 106 ? 12.406 15.695 -4.586 1 98.31 106 ASN A CA 1
ATOM 850 C C . ASN A 1 106 ? 13.852 15.555 -4.133 1 98.31 106 ASN A C 1
ATOM 852 O O . ASN A 1 106 ? 14.148 15.641 -2.939 1 98.31 106 ASN A O 1
ATOM 856 N N . LYS A 1 107 ? 14.766 15.391 -5.062 1 94.88 107 LYS A N 1
ATOM 857 C CA . LYS A 1 107 ? 16.156 15.086 -4.746 1 94.88 107 LYS A CA 1
ATOM 858 C C . LYS A 1 107 ? 16.875 16.312 -4.18 1 94.88 107 LYS A C 1
ATOM 860 O O . LYS A 1 107 ? 17.859 16.172 -3.441 1 94.88 107 LYS A O 1
ATOM 865 N N . ASP A 1 108 ? 16.359 17.438 -4.5 1 95.44 108 ASP A N 1
ATOM 866 C CA . ASP A 1 108 ? 17.047 18.672 -4.121 1 95.44 108 ASP A CA 1
ATOM 867 C C . ASP A 1 108 ? 16.766 19.031 -2.664 1 95.44 108 ASP A C 1
ATOM 869 O O . ASP A 1 108 ? 17.641 19.516 -1.954 1 95.44 108 ASP A O 1
ATOM 873 N N . ASN A 1 109 ? 15.492 18.812 -2.227 1 96.06 109 ASN A N 1
ATOM 874 C CA . ASN A 1 109 ? 15.164 19.328 -0.902 1 96.06 109 ASN A CA 1
ATOM 875 C C . ASN A 1 109 ? 14.578 18.25 -0.006 1 96.06 109 ASN A C 1
ATOM 877 O O . ASN A 1 109 ? 14.305 18.484 1.172 1 96.06 109 ASN A O 1
ATOM 881 N N . GLY A 1 110 ? 14.289 17.078 -0.574 1 97.19 110 GLY A N 1
ATOM 882 C CA . GLY A 1 110 ? 13.859 15.945 0.233 1 97.19 110 GLY A CA 1
ATOM 883 C C . GLY A 1 110 ? 12.367 15.945 0.515 1 97.19 110 GLY A C 1
ATOM 884 O O . GLY A 1 110 ? 11.867 15.102 1.268 1 97.19 110 GLY A O 1
ATOM 885 N N . LYS A 1 111 ? 11.617 16.875 -0.077 1 98.5 111 LYS A N 1
ATOM 886 C CA . LYS A 1 111 ? 10.18 16.969 0.136 1 98.5 111 LYS A CA 1
ATOM 887 C C . LYS A 1 111 ? 9.422 16.062 -0.833 1 98.5 111 LYS A C 1
ATOM 889 O O . LYS A 1 111 ? 9.914 15.742 -1.915 1 98.5 111 LYS A O 1
ATOM 894 N N . MET A 1 112 ? 8.242 1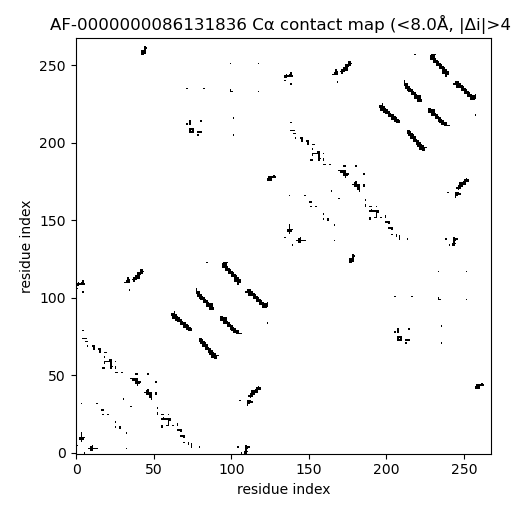5.68 -0.449 1 98.81 112 MET A N 1
ATOM 895 C CA . MET A 1 112 ? 7.441 14.812 -1.312 1 98.81 112 MET A CA 1
ATOM 896 C C . MET A 1 112 ? 6.855 15.602 -2.479 1 98.81 112 MET A C 1
ATOM 898 O O . MET A 1 112 ? 6.266 16.672 -2.283 1 98.81 112 MET A O 1
ATOM 902 N N . GLU A 1 113 ? 7.055 15.023 -3.664 1 98.88 113 GLU A N 1
ATOM 903 C CA . GLU A 1 113 ? 6.43 15.594 -4.855 1 98.88 113 GLU A CA 1
ATOM 904 C C . GLU A 1 113 ? 5.008 15.078 -5.035 1 98.88 113 GLU A C 1
ATOM 906 O O . GLU A 1 113 ? 4.121 15.812 -5.473 1 98.88 113 GLU A O 1
ATOM 911 N N . TYR A 1 114 ? 4.797 13.828 -4.734 1 98.88 114 TYR A N 1
ATOM 912 C CA . TYR A 1 114 ? 3.461 13.25 -4.652 1 98.88 114 TYR A CA 1
ATOM 913 C C . TYR A 1 114 ? 3.441 12.055 -3.713 1 98.88 114 TYR A C 1
ATOM 915 O O . TYR A 1 114 ? 4.496 11.523 -3.344 1 98.88 114 TYR A O 1
ATOM 923 N N . LEU A 1 115 ? 2.293 11.688 -3.262 1 98.88 115 LEU A N 1
ATOM 924 C CA . LEU A 1 115 ? 2.037 10.531 -2.418 1 98.88 115 LEU A CA 1
ATOM 925 C C . LEU A 1 115 ? 0.777 9.797 -2.869 1 98.88 115 LEU A C 1
ATOM 927 O O . LEU A 1 115 ? -0.28 10.414 -3.027 1 98.88 115 LEU A O 1
ATOM 931 N N . ILE A 1 116 ? 0.909 8.516 -3.16 1 98.75 116 ILE A N 1
ATOM 932 C CA . ILE A 1 116 ? -0.211 7.641 -3.494 1 98.75 116 ILE A CA 1
ATOM 933 C C . ILE A 1 116 ? -0.462 6.66 -2.35 1 98.75 116 ILE A C 1
ATOM 935 O O . ILE A 1 116 ? 0.468 6.016 -1.862 1 98.75 116 ILE A O 1
ATOM 939 N N . GLU A 1 117 ? -1.736 6.633 -1.9 1 98.62 117 GLU A N 1
ATOM 940 C CA . GLU A 1 117 ? -1.971 5.719 -0.786 1 98.62 117 GLU A CA 1
ATOM 941 C C . GLU A 1 117 ? -3.32 5.02 -0.92 1 98.62 117 GLU A C 1
ATOM 943 O O . GLU A 1 117 ? -4.23 5.535 -1.571 1 98.62 117 GLU A O 1
ATOM 948 N N . ARG A 1 118 ? -3.441 3.842 -0.474 1 97.81 118 ARG A N 1
ATOM 949 C CA . ARG A 1 118 ? -4.66 3.135 -0.101 1 97.81 118 ARG A CA 1
ATOM 950 C C . ARG A 1 118 ? -4.785 3.014 1.414 1 97.81 118 ARG A C 1
ATOM 952 O O . ARG A 1 118 ? -3.854 2.559 2.084 1 97.81 118 ARG A O 1
ATOM 959 N N . SER A 1 119 ? -5.844 3.562 1.912 1 97.5 119 SER A N 1
ATOM 960 C CA . SER A 1 119 ? -6.039 3.598 3.357 1 97.5 119 SER A CA 1
ATOM 961 C C . SER A 1 119 ? -7.438 3.123 3.74 1 97.5 119 SER A C 1
ATOM 963 O O . SER A 1 119 ? -8.359 3.186 2.928 1 97.5 119 SER A O 1
ATOM 965 N N . VAL A 1 120 ? -7.582 2.525 4.895 1 96.62 120 VAL A N 1
ATOM 966 C CA . VAL A 1 120 ? -8.859 2.121 5.465 1 96.62 120 VAL A CA 1
ATOM 967 C C . VAL A 1 120 ? -8.992 2.658 6.887 1 96.62 120 VAL A C 1
ATOM 969 O O . VAL A 1 120 ? -7.992 2.801 7.598 1 96.62 120 VAL A O 1
ATOM 972 N N . MET A 1 121 ? -10.172 3.002 7.168 1 94.94 121 MET A N 1
ATOM 973 C CA . MET A 1 121 ? -10.555 3.297 8.547 1 94.94 121 MET A CA 1
ATOM 974 C C . MET A 1 121 ? -11.414 2.174 9.125 1 94.94 121 MET A C 1
ATOM 976 O O . MET A 1 121 ? -12.273 1.628 8.43 1 94.94 121 MET A O 1
ATOM 980 N N . GLY A 1 122 ? -11.188 1.799 10.32 1 92.44 122 GLY A N 1
ATOM 981 C CA . GLY A 1 122 ? -11.836 0.647 10.922 1 92.44 122 GLY A CA 1
ATOM 982 C C . GLY A 1 122 ? -10.883 -0.486 11.234 1 92.44 122 GLY A C 1
ATOM 983 O O . GLY A 1 122 ? -9.664 -0.295 11.234 1 92.44 122 GLY A O 1
ATOM 984 N N . PRO A 1 123 ? -11.438 -1.621 11.555 1 88.56 123 PRO A N 1
ATOM 985 C CA . PRO A 1 123 ? -10.562 -2.744 11.898 1 88.56 123 PRO A CA 1
ATOM 986 C C . PRO A 1 123 ? -9.562 -3.076 10.789 1 88.56 123 PRO A C 1
ATOM 988 O O . PRO A 1 123 ? -9.953 -3.176 9.617 1 88.56 123 PRO A O 1
ATOM 991 N N . VAL A 1 124 ? -8.32 -3.162 11.141 1 90.38 124 VAL A N 1
ATOM 992 C CA . VAL A 1 124 ? -7.223 -3.406 10.211 1 90.38 124 VAL A CA 1
ATOM 993 C C . VAL A 1 124 ? -7.078 -4.906 9.961 1 90.38 124 VAL A C 1
ATOM 995 O O . VAL A 1 124 ? -6.785 -5.332 8.844 1 90.38 124 VAL A O 1
ATOM 998 N N . THR A 1 125 ? -7.168 -5.684 11.07 1 86.81 125 THR A N 1
ATOM 999 C CA . THR A 1 125 ? -7.16 -7.137 10.953 1 86.81 125 THR A CA 1
ATOM 1000 C C . THR A 1 125 ? -8.578 -7.691 11.016 1 86.81 125 THR A C 1
ATOM 1002 O O . THR A 1 125 ? -9.414 -7.191 11.766 1 86.81 125 THR A O 1
ATOM 1005 N N . GLN A 1 126 ? -8.898 -8.453 9.945 1 75.69 126 GLN A N 1
ATOM 1006 C CA . GLN A 1 126 ? -10.203 -9.109 9.945 1 75.69 126 GLN A CA 1
ATOM 1007 C C . GLN A 1 126 ? -10.07 -10.586 10.328 1 75.69 126 GLN A C 1
ATOM 1009 O O . GLN A 1 126 ? -9.039 -11.211 10.07 1 75.69 126 GLN A O 1
ATOM 1014 N N . GLY A 1 127 ? -10.766 -10.953 11.492 1 59.22 127 GLY A N 1
ATOM 1015 C CA . GLY A 1 127 ? -10.766 -12.359 11.875 1 59.22 127 GLY A CA 1
ATOM 1016 C C . GLY A 1 127 ? -10.773 -13.297 10.68 1 59.22 127 GLY A C 1
ATOM 1017 O O . GLY A 1 127 ? -10.859 -12.852 9.531 1 59.22 127 GLY A O 1
ATOM 1018 N N . PRO A 1 128 ? -10.391 -14.555 10.859 1 52.06 128 PRO A N 1
ATOM 1019 C CA . PRO A 1 128 ? -10.445 -15.5 9.742 1 52.06 128 PRO A CA 1
ATOM 1020 C C . PRO A 1 128 ? -11.734 -15.383 8.922 1 52.06 128 PRO A C 1
ATOM 1022 O O . PRO A 1 128 ? -12.773 -15 9.469 1 52.06 128 PRO A O 1
ATOM 1025 N N . GLU A 1 129 ? -11.641 -15.109 7.656 1 46.72 129 GLU A N 1
ATOM 1026 C CA . GLU A 1 129 ? -12.875 -15.172 6.871 1 46.72 129 GLU A CA 1
ATOM 1027 C C . GLU A 1 129 ? -13.648 -16.453 7.172 1 46.72 129 GLU A C 1
ATOM 1029 O O . GLU A 1 129 ? -13.086 -17.547 7.168 1 46.72 129 GLU A O 1
ATOM 1034 N N . HIS A 1 130 ? -14.477 -16.5 8.102 1 41.97 130 HIS A N 1
ATOM 1035 C CA . HIS A 1 130 ? -15.359 -17.656 8.188 1 41.97 130 HIS A CA 1
ATOM 1036 C C . HIS A 1 130 ? -15.914 -18.016 6.812 1 41.97 130 HIS A C 1
ATOM 1038 O O . HIS A 1 130 ? -16.281 -17.141 6.031 1 41.97 130 HIS A O 1
ATOM 1044 N N . SER A 1 131 ? -15.383 -19.141 6.117 1 36.91 131 SER A N 1
ATOM 1045 C CA . SER A 1 131 ? -16.125 -19.719 5 1 36.91 131 SER A CA 1
ATOM 1046 C C . SER A 1 131 ? -17.625 -19.516 5.168 1 36.91 131 SER A C 1
ATOM 1048 O O . SER A 1 131 ? -18.141 -19.594 6.281 1 36.91 131 SER A O 1
ATOM 1050 N N . ALA A 1 132 ? -18.375 -18.938 4.184 1 31.58 132 ALA A N 1
ATOM 1051 C CA . ALA A 1 132 ? -19.844 -19.031 4.195 1 31.58 132 ALA A CA 1
ATOM 1052 C C . ALA A 1 132 ? -20.297 -20.297 4.895 1 31.58 132 ALA A C 1
ATOM 1054 O O . ALA A 1 132 ? -19.578 -21.297 4.926 1 31.58 132 ALA A O 1
ATOM 1055 N N . LYS A 1 133 ? -21.719 -20.328 5.383 1 30.73 133 LYS A N 1
ATOM 1056 C CA . LYS A 1 133 ? -22.734 -21.297 5.793 1 30.73 133 LYS A CA 1
ATOM 1057 C C . LYS A 1 133 ? -22.672 -22.562 4.938 1 30.73 133 LYS A C 1
ATOM 1059 O O . LYS A 1 133 ? -22.703 -22.484 3.707 1 30.73 133 LYS A O 1
ATOM 1064 N N . GLU A 1 134 ? -22.047 -23.609 5.488 1 19.84 134 GLU A N 1
ATOM 1065 C CA . GLU A 1 134 ? -22.875 -24.766 5.16 1 19.84 134 GLU A CA 1
ATOM 1066 C C . GLU A 1 134 ? -24.312 -24.562 5.605 1 19.84 134 GLU A C 1
ATOM 1068 O O . GLU A 1 134 ? -24.578 -24.031 6.688 1 19.84 134 GLU A O 1
ATOM 1073 N N . MET B 1 1 ? 20.641 -13.266 -5.051 1 56.06 1 MET B N 1
ATOM 1074 C CA . MET B 1 1 ? 19.344 -12.586 -4.949 1 56.06 1 MET B CA 1
ATOM 1075 C C . MET B 1 1 ? 18.344 -13.188 -5.926 1 56.06 1 MET B C 1
ATOM 1077 O O . MET B 1 1 ? 18.719 -13.664 -6.996 1 56.06 1 MET B O 1
ATOM 1081 N N . SER B 1 2 ? 17.172 -13.625 -5.289 1 69.19 2 SER B N 1
ATOM 1082 C CA . SER B 1 2 ? 16.234 -14.344 -6.141 1 69.19 2 SER B CA 1
ATOM 1083 C C . SER B 1 2 ? 15.812 -13.508 -7.34 1 69.19 2 SER B C 1
ATOM 1085 O O . SER B 1 2 ? 15.734 -12.281 -7.246 1 69.19 2 SER B O 1
ATOM 1087 N N . GLU B 1 3 ? 15.758 -14.133 -8.445 1 85.31 3 GLU B N 1
ATOM 1088 C CA . GLU B 1 3 ? 15.32 -13.609 -9.734 1 85.31 3 GLU B CA 1
ATOM 1089 C C . GLU B 1 3 ? 14.008 -12.844 -9.609 1 85.31 3 GLU B C 1
ATOM 1091 O O . GLU B 1 3 ? 13.812 -11.828 -10.281 1 85.31 3 GLU B O 1
ATOM 1096 N N . TYR B 1 4 ? 13.281 -13.07 -8.594 1 95.38 4 TYR B N 1
ATOM 1097 C CA . TYR B 1 4 ? 11.906 -12.578 -8.633 1 95.38 4 TYR B CA 1
ATOM 1098 C C . TYR B 1 4 ? 11.734 -11.383 -7.703 1 95.38 4 TYR B C 1
ATOM 1100 O O . TYR B 1 4 ? 10.75 -10.641 -7.812 1 95.38 4 TYR B O 1
ATOM 1108 N N . THR B 1 5 ? 12.719 -11.164 -6.789 1 96.94 5 THR B N 1
ATOM 1109 C CA . THR B 1 5 ? 12.422 -10.156 -5.777 1 96.94 5 THR B CA 1
ATOM 1110 C C . THR B 1 5 ? 13.523 -9.102 -5.723 1 96.94 5 THR B C 1
ATOM 1112 O O . THR B 1 5 ? 13.5 -8.211 -4.871 1 96.94 5 THR B O 1
ATOM 1115 N N . SER B 1 6 ? 14.453 -9.172 -6.633 1 95.12 6 SER B N 1
ATOM 1116 C CA . SER B 1 6 ? 15.625 -8.305 -6.492 1 95.12 6 SER B CA 1
ATOM 1117 C C . SER B 1 6 ? 15.539 -7.098 -7.414 1 95.12 6 SER B C 1
ATOM 1119 O O . SER B 1 6 ? 16.203 -6.09 -7.195 1 95.12 6 SER B O 1
ATOM 1121 N N . THR B 1 7 ? 14.75 -7.246 -8.516 1 96.38 7 THR B N 1
ATOM 1122 C CA . THR B 1 7 ? 14.578 -6.172 -9.484 1 96.38 7 THR B CA 1
ATOM 1123 C C . THR B 1 7 ? 13.109 -6 -9.844 1 96.38 7 THR B C 1
ATOM 1125 O O . THR B 1 7 ? 12.305 -6.906 -9.633 1 96.38 7 THR B O 1
ATOM 1128 N N . ILE B 1 8 ? 12.867 -4.863 -10.375 1 97.75 8 ILE B N 1
ATOM 1129 C CA . ILE B 1 8 ? 11.5 -4.613 -10.812 1 97.75 8 ILE B CA 1
ATOM 1130 C C . ILE B 1 8 ? 11.133 -5.586 -11.93 1 97.75 8 ILE B C 1
ATOM 1132 O O . ILE B 1 8 ? 9.992 -6.062 -12 1 97.75 8 ILE B O 1
ATOM 1136 N N . GLU B 1 9 ? 12.039 -5.949 -12.875 1 97.88 9 GLU B N 1
ATOM 1137 C CA . GLU B 1 9 ? 11.773 -6.895 -13.953 1 97.88 9 GLU B CA 1
ATOM 1138 C C . GLU B 1 9 ? 11.484 -8.289 -13.406 1 97.88 9 GLU B C 1
ATOM 1140 O O . GLU B 1 9 ? 10.602 -8.992 -13.906 1 97.88 9 GLU B O 1
ATOM 1145 N N . GLY B 1 10 ? 12.289 -8.656 -12.484 1 98.06 10 GLY B N 1
ATOM 1146 C CA . GLY B 1 10 ? 12.062 -9.945 -11.852 1 98.06 10 GLY B CA 1
ATOM 1147 C C . GLY B 1 10 ? 10.711 -10.039 -11.156 1 98.06 10 GLY B C 1
ATOM 1148 O O . GLY B 1 10 ? 9.992 -11.023 -11.32 1 98.06 10 GLY B O 1
ATOM 1149 N N . PHE B 1 11 ? 10.383 -8.961 -10.383 1 98.62 11 PHE B N 1
ATOM 1150 C CA . PHE B 1 11 ? 9.109 -8.969 -9.672 1 98.62 11 PHE B CA 1
ATOM 1151 C C . PHE B 1 11 ? 7.941 -8.906 -10.648 1 98.62 11 PHE B C 1
ATOM 1153 O O . PHE B 1 11 ? 6.906 -9.531 -10.422 1 98.62 11 PHE B O 1
ATOM 1160 N N . GLN B 1 12 ? 8.117 -8.18 -11.758 1 98.62 12 GLN B N 1
ATOM 1161 C CA . GLN B 1 12 ? 7.129 -8.141 -12.828 1 98.62 12 GLN B CA 1
ATOM 1162 C C . GLN B 1 12 ? 6.852 -9.539 -13.375 1 98.62 12 GLN B C 1
ATOM 1164 O O . GLN B 1 12 ? 5.695 -9.93 -13.539 1 98.62 12 GLN B O 1
ATOM 1169 N N . ARG B 1 13 ? 7.879 -10.281 -13.617 1 98.31 13 ARG B N 1
ATOM 1170 C CA . ARG B 1 13 ? 7.73 -11.641 -14.125 1 98.31 13 ARG B CA 1
ATOM 1171 C C . ARG B 1 13 ? 7.02 -12.531 -13.109 1 98.31 13 ARG B C 1
ATOM 1173 O O . ARG B 1 13 ? 6.184 -13.359 -13.477 1 98.31 13 ARG B O 1
ATOM 1180 N N . ALA B 1 14 ? 7.387 -12.367 -11.844 1 98.44 14 ALA B N 1
ATOM 1181 C CA . ALA B 1 14 ? 6.742 -13.148 -10.797 1 98.44 14 ALA B CA 1
ATOM 1182 C C . ALA B 1 14 ? 5.246 -12.859 -10.734 1 98.44 14 ALA B C 1
ATOM 1184 O O . ALA B 1 14 ? 4.43 -13.773 -10.602 1 98.44 14 ALA B O 1
ATOM 1185 N N . MET B 1 15 ? 4.867 -11.555 -10.797 1 98.62 15 MET B N 1
ATOM 1186 C CA . MET B 1 15 ? 3.461 -11.18 -10.727 1 98.62 15 MET B CA 1
ATOM 1187 C C . MET B 1 15 ? 2.695 -11.711 -11.938 1 98.62 15 MET B C 1
ATOM 1189 O O . MET B 1 15 ? 1.592 -12.234 -11.797 1 98.62 15 MET B O 1
ATOM 1193 N N . GLU B 1 16 ? 3.293 -11.633 -13.102 1 98.44 16 GLU B N 1
ATOM 1194 C CA . GLU B 1 16 ? 2.668 -12.172 -14.312 1 98.44 16 GLU B CA 1
ATOM 1195 C C . GLU B 1 16 ? 2.484 -13.68 -14.211 1 98.44 16 GLU B C 1
ATOM 1197 O O . GLU B 1 16 ? 1.446 -14.211 -14.609 1 98.44 16 GLU B O 1
ATOM 1202 N N . TRP B 1 17 ? 3.451 -14.289 -13.688 1 98.38 17 TRP B N 1
ATOM 1203 C CA . TRP B 1 17 ? 3.467 -15.75 -13.602 1 98.38 17 TRP B CA 1
ATOM 1204 C C . TRP B 1 17 ? 2.463 -16.25 -12.57 1 98.38 17 TRP B C 1
ATOM 1206 O O . TRP B 1 17 ? 2.012 -17.391 -12.633 1 98.38 17 TRP B O 1
ATOM 1216 N N . SER B 1 18 ? 2.084 -15.422 -11.57 1 98.56 18 SER B N 1
ATOM 1217 C CA . SER B 1 18 ? 1.259 -15.844 -10.438 1 98.56 18 SER B CA 1
ATOM 1218 C C . SER B 1 18 ? -0.055 -16.453 -10.914 1 98.56 18 SER B C 1
ATOM 1220 O O . SER B 1 18 ? -0.528 -17.438 -10.344 1 98.56 18 SER B O 1
ATOM 1222 N N . LEU B 1 19 ? -0.605 -15.875 -12.023 1 98.19 19 LEU B N 1
ATOM 1223 C CA . LEU B 1 19 ? -1.891 -16.391 -12.484 1 98.19 19 LEU B CA 1
ATOM 1224 C C . LEU B 1 19 ? -1.781 -16.922 -13.906 1 98.19 19 LEU B C 1
ATOM 1226 O O . LEU B 1 19 ? -2.785 -17.031 -14.617 1 98.19 19 LEU B O 1
ATOM 1230 N N . ALA B 1 20 ? -0.55 -17.234 -14.375 1 97.44 20 ALA B N 1
ATOM 1231 C CA . ALA B 1 20 ? -0.322 -17.828 -15.688 1 97.44 20 ALA B CA 1
ATOM 1232 C C . ALA B 1 20 ? -0.168 -19.344 -15.57 1 97.44 20 ALA B C 1
ATOM 1234 O O . ALA B 1 20 ? 0.345 -19.859 -14.57 1 97.44 20 ALA B O 1
ATOM 1235 N N . GLY B 1 21 ? -0.544 -20.109 -16.594 1 96.88 21 GLY B N 1
ATOM 1236 C CA . GLY B 1 21 ? -0.382 -21.562 -16.656 1 96.88 21 GLY B CA 1
ATOM 1237 C C . GLY B 1 21 ? -1.549 -22.312 -16.047 1 96.88 21 GLY B C 1
ATOM 1238 O O . GLY B 1 21 ? -2.434 -21.719 -15.438 1 96.88 21 GLY B O 1
ATOM 1239 N N . PRO B 1 22 ? -1.525 -23.672 -16.219 1 97.75 22 PRO B N 1
ATOM 1240 C CA . PRO B 1 22 ? -2.623 -24.469 -15.664 1 97.75 22 PRO B CA 1
ATOM 1241 C C . PRO B 1 22 ? -2.578 -24.562 -14.141 1 97.75 22 PRO B C 1
ATOM 1243 O O . PRO B 1 22 ? -1.504 -24.453 -13.539 1 97.75 22 PRO B O 1
ATOM 1246 N N . PRO B 1 23 ? -3.734 -24.734 -13.469 1 98.31 23 PRO B N 1
ATOM 1247 C CA . PRO B 1 23 ? -3.807 -24.828 -12.008 1 98.31 23 PRO B CA 1
ATOM 1248 C C . PRO B 1 23 ? -2.83 -25.859 -11.43 1 98.31 23 PRO B C 1
ATOM 1250 O O . PRO B 1 23 ? -2.27 -25.641 -10.352 1 98.31 23 PRO B O 1
ATOM 1253 N N . GLU B 1 24 ? -2.555 -26.891 -12.148 1 98 24 GLU B N 1
ATOM 1254 C CA . GLU B 1 24 ? -1.724 -27.984 -11.664 1 98 24 GLU B CA 1
ATOM 1255 C C . GLU B 1 24 ? -0.273 -27.531 -11.484 1 98 24 GLU B C 1
ATOM 1257 O O . GLU B 1 24 ? 0.507 -28.203 -10.805 1 98 24 GLU B O 1
ATOM 1262 N N . GLU B 1 25 ? 0.073 -26.406 -12.102 1 98.31 25 GLU B N 1
ATOM 1263 C CA . GLU B 1 25 ? 1.446 -25.922 -12.016 1 98.31 25 GLU B CA 1
ATOM 1264 C C . GLU B 1 25 ? 1.576 -24.812 -10.977 1 98.31 25 GLU B C 1
ATOM 1266 O O . GLU B 1 25 ? 2.629 -24.188 -10.859 1 98.31 25 GLU B O 1
ATOM 1271 N N . SER B 1 26 ? 0.539 -24.578 -10.195 1 98.69 26 SER B N 1
ATOM 1272 C CA . SER B 1 26 ? 0.541 -23.516 -9.188 1 98.69 26 SER B CA 1
ATOM 1273 C C . SER B 1 26 ? 1.649 -23.734 -8.164 1 98.69 26 SER B C 1
ATOM 1275 O O . SER B 1 26 ? 2.262 -22.781 -7.695 1 98.69 26 SER B O 1
ATOM 1277 N N . LYS B 1 27 ? 1.922 -24.953 -7.844 1 98.44 27 LYS B N 1
ATOM 1278 C CA . LYS B 1 27 ? 2.926 -25.266 -6.828 1 98.44 27 LYS B CA 1
ATOM 1279 C C . LYS B 1 27 ? 4.32 -24.859 -7.293 1 98.44 27 LYS B C 1
ATOM 1281 O O . LYS B 1 27 ? 5.148 -24.438 -6.484 1 98.44 27 LYS B O 1
ATOM 1286 N N . LEU B 1 28 ? 4.586 -24.984 -8.602 1 98.31 28 LEU B N 1
ATOM 1287 C CA . LEU B 1 28 ? 5.867 -24.547 -9.148 1 98.31 28 LEU B CA 1
ATOM 1288 C C . LEU B 1 28 ? 6.102 -23.078 -8.883 1 98.31 28 LEU B C 1
ATOM 1290 O O . LEU B 1 28 ? 7.195 -22.672 -8.469 1 98.31 28 LEU B O 1
ATOM 1294 N N . TYR B 1 29 ? 5.094 -22.297 -9.172 1 98.38 29 TYR B N 1
ATOM 1295 C CA . TYR B 1 29 ? 5.164 -20.875 -8.906 1 98.38 29 TYR B CA 1
ATOM 1296 C C . TYR B 1 29 ? 5.41 -20.609 -7.426 1 98.38 29 TYR B C 1
ATOM 1298 O O . TYR B 1 29 ? 6.305 -19.828 -7.066 1 98.38 29 TYR B O 1
ATOM 1306 N N . ALA B 1 30 ? 4.594 -21.203 -6.535 1 98.62 30 ALA B N 1
ATOM 1307 C CA . ALA B 1 30 ? 4.711 -20.969 -5.098 1 98.62 30 ALA B CA 1
ATOM 1308 C C . ALA B 1 30 ? 6.105 -21.328 -4.594 1 98.62 30 ALA B C 1
ATOM 1310 O O . ALA B 1 30 ? 6.738 -20.531 -3.887 1 98.62 30 ALA B O 1
ATOM 1311 N N . GLU B 1 31 ? 6.613 -22.438 -4.996 1 98 31 GLU B N 1
ATOM 1312 C CA . GLU B 1 31 ? 7.91 -22.906 -4.523 1 98 31 GLU B CA 1
ATOM 1313 C C . GLU B 1 31 ? 9.039 -22.016 -5.027 1 98 31 GLU B C 1
ATOM 1315 O O . GLU B 1 31 ? 10.086 -21.906 -4.387 1 98 31 GLU B O 1
ATOM 1320 N N . ALA B 1 32 ? 8.812 -21.406 -6.121 1 98 32 ALA B N 1
ATOM 1321 C CA . ALA B 1 32 ? 9.844 -20.547 -6.691 1 98 32 ALA B CA 1
ATOM 1322 C C . ALA B 1 32 ? 9.852 -19.172 -6.008 1 98 32 ALA B C 1
ATOM 1324 O O . ALA B 1 32 ? 10.883 -18.5 -5.969 1 98 32 ALA B O 1
ATOM 1325 N N . THR B 1 33 ? 8.688 -18.766 -5.414 1 98.56 33 THR B N 1
ATOM 1326 C CA . THR B 1 33 ? 8.57 -17.344 -5.086 1 98.56 33 THR B CA 1
ATOM 1327 C C . THR B 1 33 ? 8.406 -17.141 -3.582 1 98.56 33 THR B C 1
ATOM 1329 O O . THR B 1 33 ? 8.695 -16.062 -3.057 1 98.56 33 THR B O 1
ATOM 1332 N N . VAL B 1 34 ? 7.973 -18.203 -2.836 1 98.69 34 VAL B N 1
ATOM 1333 C CA . VAL B 1 34 ? 7.719 -18 -1.413 1 98.69 34 VAL B CA 1
ATOM 1334 C C . VAL B 1 34 ? 8.328 -19.156 -0.613 1 98.69 34 VAL B C 1
ATOM 1336 O O . VAL B 1 34 ? 8.602 -20.219 -1.162 1 98.69 34 VAL B O 1
ATOM 1339 N N . THR B 1 35 ? 8.625 -18.922 0.685 1 98.69 35 THR B N 1
ATOM 1340 C CA . THR B 1 35 ? 9.125 -19.953 1.584 1 98.69 35 THR B CA 1
ATOM 1341 C C . THR B 1 35 ? 7.992 -20.891 2.023 1 98.69 35 THR B C 1
ATOM 1343 O O . THR B 1 35 ? 6.816 -20.547 1.898 1 98.69 35 THR B O 1
ATOM 1346 N N . PRO B 1 36 ? 8.266 -22.047 2.609 1 97.94 36 PRO B N 1
ATOM 1347 C CA . PRO B 1 36 ? 7.238 -23 3.037 1 97.94 36 PRO B CA 1
ATOM 1348 C C . PRO B 1 36 ? 6.41 -22.484 4.215 1 97.94 36 PRO B C 1
ATOM 1350 O O . PRO B 1 36 ? 5.352 -23.047 4.516 1 97.94 36 PRO B O 1
ATOM 1353 N N . THR B 1 37 ? 6.902 -21.438 4.879 1 98.38 37 THR B N 1
ATOM 1354 C CA . THR B 1 37 ? 6.188 -20.891 6.023 1 98.38 37 THR B CA 1
ATOM 1355 C C . THR B 1 37 ? 5.492 -19.578 5.645 1 98.38 37 THR B C 1
ATOM 1357 O O . THR B 1 37 ? 5.055 -18.828 6.516 1 98.38 37 THR B O 1
ATOM 1360 N N . PHE B 1 38 ? 5.445 -19.344 4.395 1 98.81 38 PHE B N 1
ATOM 1361 C CA . PHE B 1 38 ? 4.883 -18.109 3.863 1 98.81 38 PHE B CA 1
ATOM 1362 C C . PHE B 1 38 ? 3.445 -17.922 4.336 1 98.81 38 PHE B C 1
ATOM 1364 O O . PHE B 1 38 ? 2.688 -18.891 4.438 1 98.81 38 PHE B O 1
ATOM 1371 N N . TYR B 1 39 ? 3.094 -16.656 4.566 1 98.75 39 TYR B N 1
ATOM 1372 C CA . TYR B 1 39 ? 1.693 -16.281 4.691 1 98.75 39 TYR B CA 1
ATOM 1373 C C . TYR B 1 39 ? 1.433 -14.938 4.004 1 98.75 39 TYR B C 1
ATOM 1375 O O . TYR B 1 39 ? 2.357 -14.148 3.801 1 98.75 39 TYR B O 1
ATOM 1383 N N . GLN B 1 40 ? 0.238 -14.75 3.641 1 98.75 40 GLN B N 1
ATOM 1384 C CA . GLN B 1 40 ? -0.185 -13.508 3.004 1 98.75 40 GLN B CA 1
ATOM 1385 C C . GLN B 1 40 ? -1.304 -12.836 3.795 1 98.75 40 GLN B C 1
ATOM 1387 O O . GLN B 1 40 ? -2.197 -13.516 4.312 1 98.75 40 GLN B O 1
ATOM 1392 N N . ILE B 1 41 ? -1.221 -11.586 3.945 1 98.25 41 ILE B N 1
ATOM 1393 C CA . ILE B 1 41 ? -2.33 -10.805 4.488 1 98.25 41 ILE B CA 1
ATOM 1394 C C . ILE B 1 41 ? -2.943 -9.945 3.385 1 98.25 41 ILE B C 1
ATOM 1396 O O . ILE B 1 41 ? -2.289 -9.047 2.85 1 98.25 41 ILE B O 1
ATOM 1400 N N . VAL B 1 42 ? -4.148 -10.32 3.01 1 97.75 42 VAL B N 1
ATOM 1401 C CA . VAL B 1 42 ? -4.855 -9.578 1.971 1 97.75 42 VAL B CA 1
ATOM 1402 C C . VAL B 1 42 ? -6.043 -8.836 2.582 1 97.75 42 VAL B C 1
ATOM 1404 O O . VAL B 1 42 ? -6.992 -9.461 3.062 1 97.75 42 VAL B O 1
ATOM 1407 N N . ASN B 1 43 ? -5.965 -7.586 2.523 1 96.81 43 ASN B N 1
ATOM 1408 C CA . ASN B 1 43 ? -7.043 -6.762 3.064 1 96.81 43 ASN B CA 1
ATOM 1409 C C . ASN B 1 43 ? -7.387 -7.164 4.496 1 96.81 43 ASN B C 1
ATOM 1411 O O . ASN B 1 43 ? -8.562 -7.32 4.836 1 96.81 43 ASN B O 1
ATOM 1415 N N . GLY B 1 44 ? -6.402 -7.426 5.246 1 96.44 44 GLY B N 1
ATOM 1416 C CA . GLY B 1 44 ? -6.547 -7.684 6.668 1 96.44 44 GLY B CA 1
ATOM 1417 C C . GLY B 1 44 ? -6.781 -9.148 6.992 1 96.44 44 GLY B C 1
ATOM 1418 O O . GLY B 1 44 ? -6.844 -9.531 8.164 1 96.44 44 GLY B O 1
ATOM 1419 N N . HIS B 1 45 ? -6.918 -10 6 1 96.62 45 HIS B N 1
ATOM 1420 C CA . HIS B 1 45 ? -7.145 -11.43 6.188 1 96.62 45 HIS B CA 1
ATOM 1421 C C . HIS B 1 45 ? -5.863 -12.227 5.941 1 96.62 45 HIS B C 1
ATOM 1423 O O . HIS B 1 45 ? -5.242 -12.094 4.883 1 96.62 45 HIS B O 1
ATOM 1429 N N . GLN B 1 46 ? -5.594 -13.039 6.883 1 97.38 46 GLN B N 1
ATOM 1430 C CA . GLN B 1 46 ? -4.383 -13.836 6.742 1 97.38 46 GLN B CA 1
ATOM 1431 C C . GLN B 1 46 ? -4.668 -15.156 6.031 1 97.38 46 GLN B C 1
ATOM 1433 O O . GLN B 1 46 ? -5.609 -15.867 6.391 1 97.38 46 GLN B O 1
ATOM 1438 N N . LEU B 1 47 ? -3.904 -15.438 5.059 1 98.12 47 LEU B N 1
ATOM 1439 C CA . LEU B 1 47 ? -3.898 -16.703 4.344 1 98.12 47 LEU B CA 1
ATOM 1440 C C . LEU B 1 47 ? -2.635 -17.5 4.656 1 98.12 47 LEU B C 1
ATOM 1442 O O . LEU B 1 47 ? -1.522 -17 4.477 1 98.12 47 LEU B O 1
ATOM 1446 N N . SER B 1 48 ? -2.777 -18.719 5.125 1 98.38 48 SER B N 1
ATOM 1447 C CA . SER B 1 48 ? -1.642 -19.625 5.273 1 98.38 48 SER B CA 1
ATOM 1448 C C . SER B 1 48 ? -1.07 -20.016 3.918 1 98.38 48 SER B C 1
ATOM 1450 O O . SER B 1 48 ? -1.686 -19.766 2.881 1 98.38 48 SER B O 1
ATOM 1452 N N . TYR B 1 49 ? 0.022 -20.688 3.963 1 98.62 49 TYR B N 1
ATOM 1453 C CA . TYR B 1 49 ? 0.633 -21.188 2.736 1 98.62 49 TYR B CA 1
ATOM 1454 C C . TYR B 1 49 ? -0.352 -22.031 1.944 1 98.62 49 TYR B C 1
ATOM 1456 O O . TYR B 1 49 ? -0.518 -21.844 0.737 1 98.62 49 TYR B O 1
ATOM 1464 N N . ASN B 1 50 ? -1.022 -22.938 2.609 1 98.56 50 ASN B N 1
ATOM 1465 C CA . ASN B 1 50 ? -1.925 -23.844 1.92 1 98.56 50 ASN B CA 1
ATOM 1466 C C . ASN B 1 50 ? -3.109 -23.109 1.304 1 98.56 50 ASN B C 1
ATOM 1468 O O . ASN B 1 50 ? -3.529 -23.422 0.188 1 98.56 50 ASN B O 1
ATOM 1472 N N . VAL B 1 51 ? -3.646 -22.156 2.051 1 98.5 51 VAL B N 1
ATOM 1473 C CA . VAL B 1 51 ? -4.773 -21.391 1.54 1 98.5 51 VAL B CA 1
ATOM 1474 C C . VAL B 1 51 ? -4.316 -20.516 0.37 1 98.5 51 VAL B C 1
ATOM 1476 O O . VAL B 1 51 ? -5.02 -20.406 -0.639 1 98.5 51 VAL B O 1
ATOM 1479 N N . PHE B 1 52 ? -3.191 -19.938 0.506 1 98.62 52 PHE B N 1
ATOM 1480 C CA . PHE B 1 52 ? -2.57 -19.172 -0.563 1 98.62 52 PHE B CA 1
ATOM 1481 C C . PHE B 1 52 ? -2.422 -20.016 -1.824 1 98.62 52 PHE B C 1
ATOM 1483 O O . PHE B 1 52 ? -2.883 -19.625 -2.898 1 98.62 52 PHE B O 1
ATOM 1490 N N . LEU B 1 53 ? -1.799 -21.156 -1.691 1 98.69 53 LEU B N 1
ATOM 1491 C CA . LEU B 1 53 ? -1.59 -22.047 -2.826 1 98.69 53 LEU B CA 1
ATOM 1492 C C . LEU B 1 53 ? -2.92 -22.438 -3.465 1 98.69 53 LEU B C 1
ATOM 1494 O O . LEU B 1 53 ? -3.062 -22.375 -4.688 1 98.69 53 LEU B O 1
ATOM 1498 N N . LYS B 1 54 ? -3.846 -22.797 -2.662 1 98.5 54 LYS B N 1
ATOM 1499 C CA . LYS B 1 54 ? -5.168 -23.172 -3.164 1 98.5 54 LYS B CA 1
ATOM 1500 C C . LYS B 1 54 ? -5.816 -22.016 -3.912 1 98.5 54 LYS B C 1
ATOM 1502 O O . LYS B 1 54 ? -6.465 -22.219 -4.941 1 98.5 54 LYS B O 1
ATOM 1507 N N . SER B 1 55 ? -5.664 -20.781 -3.404 1 98.06 55 SER B N 1
ATOM 1508 C CA . SER B 1 55 ? -6.246 -19.609 -4.055 1 98.06 55 SER B CA 1
ATOM 1509 C C . SER B 1 55 ? -5.645 -19.391 -5.441 1 98.06 55 SER B C 1
ATOM 1511 O O . SER B 1 55 ? -6.359 -19.047 -6.387 1 98.06 55 SER B O 1
ATOM 1513 N N . ILE B 1 56 ? -4.34 -19.578 -5.559 1 98.44 56 ILE B N 1
ATOM 1514 C CA . ILE B 1 56 ? -3.688 -19.453 -6.855 1 98.44 56 ILE B CA 1
ATOM 1515 C C . ILE B 1 56 ? -4.285 -20.469 -7.832 1 98.44 56 ILE B C 1
ATOM 1517 O O . ILE B 1 56 ? -4.59 -20.125 -8.977 1 98.44 56 ILE B O 1
ATOM 1521 N N . GLU B 1 57 ? -4.465 -21.719 -7.363 1 98.69 57 GLU B N 1
ATOM 1522 C CA . GLU B 1 57 ? -5.062 -22.766 -8.188 1 98.69 57 GLU B CA 1
ATOM 1523 C C . GLU B 1 57 ? -6.441 -22.344 -8.695 1 98.69 57 GLU B C 1
ATOM 1525 O O . GLU B 1 57 ? -6.742 -22.5 -9.883 1 98.69 57 GLU B O 1
ATOM 1530 N N . GLU B 1 58 ? -7.195 -21.844 -7.824 1 98.31 58 GLU B N 1
ATOM 1531 C CA . GLU B 1 58 ? -8.562 -21.438 -8.156 1 98.31 58 GLU B CA 1
ATOM 1532 C C . GLU B 1 58 ? -8.57 -20.281 -9.156 1 98.31 58 GLU B C 1
ATOM 1534 O O . GLU B 1 58 ? -9.352 -20.297 -10.109 1 98.31 58 GLU B O 1
ATOM 1539 N N . TRP B 1 59 ? -7.691 -19.312 -8.938 1 97.81 59 TRP B N 1
ATOM 1540 C CA . TRP B 1 59 ? -7.617 -18.172 -9.844 1 97.81 59 TRP B CA 1
ATOM 1541 C C . TRP B 1 59 ? -7.148 -18.609 -11.227 1 97.81 59 TRP B C 1
ATOM 1543 O O . TRP B 1 59 ? -7.699 -18.172 -12.242 1 97.81 59 TRP B O 1
ATOM 1553 N N . ARG B 1 60 ? -6.152 -19.469 -11.273 1 98.31 60 ARG B N 1
ATOM 1554 C CA . ARG B 1 60 ? -5.637 -19.922 -12.562 1 98.31 60 ARG B CA 1
ATOM 1555 C C . ARG B 1 60 ? -6.707 -20.688 -13.336 1 98.31 60 ARG B C 1
ATOM 1557 O O . ARG B 1 60 ? -6.695 -20.703 -14.57 1 98.31 60 ARG B O 1
ATOM 1564 N N . ALA B 1 61 ? -7.574 -21.328 -12.625 1 98 61 ALA B N 1
ATOM 1565 C CA . ALA B 1 61 ? -8.641 -22.078 -13.273 1 98 61 ALA B CA 1
ATOM 1566 C C . ALA B 1 61 ? -9.672 -21.141 -13.898 1 98 61 ALA B C 1
ATOM 1568 O O . ALA B 1 61 ? -10.336 -21.516 -14.875 1 98 61 ALA B O 1
ATOM 1569 N N . LYS B 1 62 ? -9.812 -19.953 -13.398 1 97.5 62 LYS B N 1
ATOM 1570 C CA . LYS B 1 62 ? -10.93 -19.094 -13.789 1 97.5 62 LYS B CA 1
ATOM 1571 C C . LYS B 1 62 ? -10.461 -17.922 -14.648 1 97.5 62 LYS B C 1
ATOM 1573 O O . LYS B 1 62 ? -11.227 -17.391 -15.453 1 97.5 62 LYS B O 1
ATOM 1578 N N . VAL B 1 63 ? -9.219 -17.5 -14.508 1 98.06 63 VAL B N 1
ATOM 1579 C CA . VAL B 1 63 ? -8.703 -16.297 -15.148 1 98.06 63 VAL B CA 1
ATOM 1580 C C . VAL B 1 63 ? -8.344 -16.594 -16.609 1 98.06 63 VAL B C 1
ATOM 1582 O O . VAL B 1 63 ? -7.684 -17.594 -16.891 1 98.06 63 VAL B O 1
ATOM 1585 N N . THR B 1 64 ? -8.773 -15.766 -17.516 1 97.5 64 THR B N 1
ATOM 1586 C CA . THR B 1 64 ? -8.477 -15.945 -18.938 1 97.5 64 THR B CA 1
ATOM 1587 C C . THR B 1 64 ? -7.418 -14.953 -19.406 1 97.5 64 THR B C 1
ATOM 1589 O O . THR B 1 64 ? -6.801 -15.148 -20.453 1 97.5 64 THR B O 1
ATOM 1592 N N . SER B 1 65 ? -7.289 -13.891 -18.703 1 97.88 65 SER B N 1
ATOM 1593 C CA . SER B 1 65 ? -6.242 -12.906 -18.953 1 97.88 65 SER B CA 1
ATOM 1594 C C . SER B 1 65 ? -5.871 -12.156 -17.672 1 97.88 65 SER B C 1
ATOM 1596 O O . SER B 1 65 ? -6.742 -11.805 -16.875 1 97.88 65 SER B O 1
ATOM 1598 N N . TYR B 1 66 ? -4.688 -11.969 -17.422 1 98.44 66 TYR B N 1
ATOM 1599 C CA . TYR B 1 66 ? -4.125 -11.25 -16.281 1 98.44 66 TYR B CA 1
ATOM 1600 C C . TYR B 1 66 ? -2.924 -10.414 -16.703 1 98.44 66 TYR B C 1
ATOM 1602 O O . TYR B 1 66 ? -1.919 -10.953 -17.172 1 98.44 66 TYR B O 1
ATOM 1610 N N . ARG B 1 67 ? -3.01 -9.102 -16.578 1 98.31 67 ARG B N 1
ATOM 1611 C CA . ARG B 1 67 ? -1.979 -8.18 -17.047 1 98.31 67 ARG B CA 1
ATOM 1612 C C . ARG B 1 67 ? -1.602 -7.188 -15.945 1 98.31 67 ARG B C 1
ATOM 1614 O O . ARG B 1 67 ? -2.014 -6.027 -15.977 1 98.31 67 ARG B O 1
ATOM 1621 N N . PRO B 1 68 ? -0.828 -7.664 -14.992 1 98.44 68 PRO B N 1
ATOM 1622 C CA . PRO B 1 68 ? -0.33 -6.746 -13.961 1 98.44 68 PRO B CA 1
ATOM 1623 C C . PRO B 1 68 ? 0.821 -5.871 -14.461 1 98.44 68 PRO B C 1
ATOM 1625 O O . PRO B 1 68 ? 1.612 -6.309 -15.297 1 98.44 68 PRO B O 1
ATOM 1628 N N . LYS B 1 69 ? 0.894 -4.645 -14.016 1 98.69 69 LYS B N 1
ATOM 1629 C CA . LYS B 1 69 ? 2.035 -3.754 -14.195 1 98.69 69 LYS B CA 1
ATOM 1630 C C . LYS B 1 69 ? 2.551 -3.234 -12.859 1 98.69 69 LYS B C 1
ATOM 1632 O O . LYS B 1 69 ? 1.792 -2.658 -12.078 1 98.69 69 LYS B O 1
ATOM 1637 N N . VAL B 1 70 ? 3.83 -3.514 -12.586 1 98.75 70 VAL B N 1
ATOM 1638 C CA . VAL B 1 70 ? 4.484 -2.955 -11.406 1 98.75 70 VAL B CA 1
ATOM 1639 C C . VAL B 1 70 ? 4.883 -1.506 -11.672 1 98.75 70 VAL B C 1
ATOM 1641 O O . VAL B 1 70 ? 5.699 -1.232 -12.555 1 98.75 70 VAL B O 1
ATOM 1644 N N . HIS B 1 71 ? 4.336 -0.577 -10.992 1 98.44 71 HIS B N 1
ATOM 1645 C CA . HIS B 1 71 ? 4.645 0.839 -11.164 1 98.44 71 HIS B CA 1
ATOM 1646 C C . HIS B 1 71 ? 5.777 1.27 -10.234 1 98.44 71 HIS B C 1
ATOM 1648 O O . HIS B 1 71 ? 6.742 1.896 -10.68 1 98.44 71 HIS B O 1
ATOM 1654 N N . GLU B 1 72 ? 5.633 1.069 -8.977 1 98.56 72 GLU B N 1
ATOM 1655 C CA . GLU B 1 72 ? 6.691 1.301 -7.992 1 98.56 72 GLU B CA 1
ATOM 1656 C C . GLU B 1 72 ? 7.262 -0.016 -7.473 1 98.56 72 GLU B C 1
ATOM 1658 O O . GLU B 1 72 ? 6.52 -0.976 -7.254 1 98.56 72 GLU B O 1
ATOM 1663 N N . PHE B 1 73 ? 8.516 -0.096 -7.305 1 98.75 73 PHE B N 1
ATOM 1664 C CA . PHE B 1 73 ? 9.25 -1.223 -6.746 1 98.75 73 PHE B CA 1
ATOM 1665 C C . PHE B 1 73 ? 10.445 -0.737 -5.926 1 98.75 73 PHE B C 1
ATOM 1667 O O . PHE B 1 73 ? 11.289 0.006 -6.43 1 98.75 73 PHE B O 1
ATOM 1674 N N . LEU B 1 74 ? 10.492 -1.069 -4.656 1 98.56 74 LEU B N 1
ATOM 1675 C CA . LEU B 1 74 ? 11.594 -0.74 -3.756 1 98.56 74 LEU B CA 1
ATOM 1676 C C . LEU B 1 74 ? 12.125 -1.992 -3.062 1 98.56 74 LEU B C 1
ATOM 1678 O O . LEU B 1 74 ? 11.344 -2.844 -2.631 1 98.56 74 LEU B O 1
ATOM 1682 N N . ARG B 1 75 ? 13.375 -2.115 -3.041 1 96.94 75 ARG B N 1
ATOM 1683 C CA . ARG B 1 75 ? 14.094 -3.152 -2.305 1 96.94 75 ARG B CA 1
ATOM 1684 C C . ARG B 1 75 ? 15.109 -2.539 -1.346 1 96.94 75 ARG B C 1
ATOM 1686 O O . ARG B 1 75 ? 16 -1.803 -1.766 1 96.94 75 ARG B O 1
ATOM 1693 N N . ASP B 1 76 ? 14.922 -2.811 -0.052 1 94.75 76 ASP B N 1
ATOM 1694 C CA . ASP B 1 76 ? 15.797 -2.299 0.999 1 94.75 76 ASP B CA 1
ATOM 1695 C C . ASP B 1 76 ? 16.047 -3.355 2.074 1 94.75 76 ASP B C 1
ATOM 1697 O O . ASP B 1 76 ? 15.164 -3.627 2.895 1 94.75 76 ASP B O 1
ATOM 1701 N N . GLY B 1 77 ? 17.297 -3.967 2.113 1 93.25 77 GLY B N 1
ATOM 1702 C CA . GLY B 1 77 ? 17.531 -5.098 2.99 1 93.25 77 GLY B CA 1
ATOM 1703 C C . GLY B 1 77 ? 16.641 -6.289 2.693 1 93.25 77 GLY B C 1
ATOM 1704 O O . GLY B 1 77 ? 16.625 -6.789 1.566 1 93.25 77 GLY B O 1
ATOM 1705 N N . ASN B 1 78 ? 15.898 -6.645 3.732 1 96.88 78 ASN B N 1
ATOM 1706 C CA . ASN B 1 78 ? 15 -7.785 3.562 1 96.88 78 ASN B CA 1
ATOM 1707 C C . ASN B 1 78 ? 13.562 -7.336 3.311 1 96.88 78 ASN B C 1
ATOM 1709 O O . ASN B 1 78 ? 12.633 -8.125 3.439 1 96.88 78 ASN B O 1
ATOM 1713 N N . GLN B 1 79 ? 13.438 -6.074 2.998 1 98 79 GLN B N 1
ATOM 1714 C CA . GLN B 1 79 ? 12.094 -5.559 2.756 1 98 79 GLN B CA 1
ATOM 1715 C C . GLN B 1 79 ? 11.891 -5.234 1.279 1 98 79 GLN B C 1
ATOM 1717 O O . GLN B 1 79 ? 12.805 -4.766 0.606 1 98 79 GLN B O 1
ATOM 1722 N N . LEU B 1 80 ? 10.695 -5.535 0.814 1 98.56 80 LEU B N 1
ATOM 1723 C CA . LEU B 1 80 ? 10.25 -5.219 -0.539 1 98.56 80 LEU B CA 1
ATOM 1724 C C . LEU B 1 80 ? 8.914 -4.492 -0.512 1 98.56 80 LEU B C 1
ATOM 1726 O O . LEU B 1 80 ? 8.023 -4.848 0.264 1 98.56 80 LEU B O 1
ATOM 1730 N N . ALA B 1 81 ? 8.789 -3.451 -1.269 1 98.88 81 ALA B N 1
ATOM 1731 C CA . ALA B 1 81 ? 7.512 -2.771 -1.493 1 98.88 81 ALA B CA 1
ATOM 1732 C C . ALA B 1 81 ? 7.23 -2.615 -2.984 1 98.88 81 ALA B C 1
ATOM 1734 O O . ALA B 1 81 ? 8.141 -2.33 -3.768 1 98.88 81 ALA B O 1
ATOM 1735 N N . ALA B 1 82 ? 5.988 -2.84 -3.375 1 98.88 82 ALA B N 1
ATOM 1736 C CA . ALA B 1 82 ? 5.602 -2.684 -4.777 1 98.88 82 ALA B CA 1
ATOM 1737 C C . ALA B 1 82 ? 4.137 -2.27 -4.898 1 98.88 82 ALA B C 1
ATOM 1739 O O . ALA B 1 82 ? 3.303 -2.666 -4.082 1 98.88 82 ALA B O 1
ATOM 1740 N N . ARG B 1 83 ? 3.865 -1.451 -5.852 1 98.88 83 ARG B N 1
ATOM 1741 C CA . ARG B 1 83 ? 2.502 -1.106 -6.242 1 98.88 83 ARG B CA 1
ATOM 1742 C C . ARG B 1 83 ? 2.186 -1.62 -7.641 1 98.88 83 ARG B C 1
ATOM 1744 O O . ARG B 1 83 ? 2.951 -1.393 -8.578 1 98.88 83 ARG B O 1
ATOM 1751 N N . LEU B 1 84 ? 1.067 -2.367 -7.719 1 98.56 84 LEU B N 1
ATOM 1752 C CA . LEU B 1 84 ? 0.625 -2.984 -8.961 1 98.56 84 LEU B CA 1
ATOM 1753 C C . LEU B 1 84 ? -0.704 -2.393 -9.422 1 98.56 84 LEU B C 1
ATOM 1755 O O . LEU B 1 84 ? -1.61 -2.189 -8.609 1 98.56 84 LEU B O 1
ATOM 1759 N N . VAL B 1 85 ? -0.767 -2.139 -10.703 1 98.38 85 VAL B N 1
ATOM 1760 C CA . VAL B 1 85 ? -2.033 -1.833 -11.359 1 98.38 85 VAL B CA 1
ATOM 1761 C C . VAL B 1 85 ? -2.188 -2.699 -12.609 1 98.38 85 VAL B C 1
ATOM 1763 O O . VAL B 1 85 ? -1.222 -2.916 -13.344 1 98.38 85 VAL B O 1
ATOM 1766 N N . GLY B 1 86 ? -3.412 -3.217 -12.766 1 98 86 GLY B N 1
ATOM 1767 C CA . GLY B 1 86 ? -3.594 -4.016 -13.961 1 98 86 GLY B CA 1
ATOM 1768 C C . GLY B 1 86 ? -5.035 -4.43 -14.195 1 98 86 GLY B C 1
ATOM 1769 O O . GLY B 1 86 ? -5.957 -3.828 -13.633 1 98 86 GLY B O 1
ATOM 1770 N N . THR B 1 87 ? -5.152 -5.414 -15.141 1 98.25 87 THR B N 1
ATOM 1771 C CA . THR B 1 87 ? -6.473 -5.953 -15.453 1 98.25 87 THR B CA 1
ATOM 1772 C C . THR B 1 87 ? -6.492 -7.469 -15.289 1 98.25 87 THR B C 1
ATOM 1774 O O . THR B 1 87 ? -5.469 -8.133 -15.469 1 98.25 87 THR B O 1
ATOM 1777 N 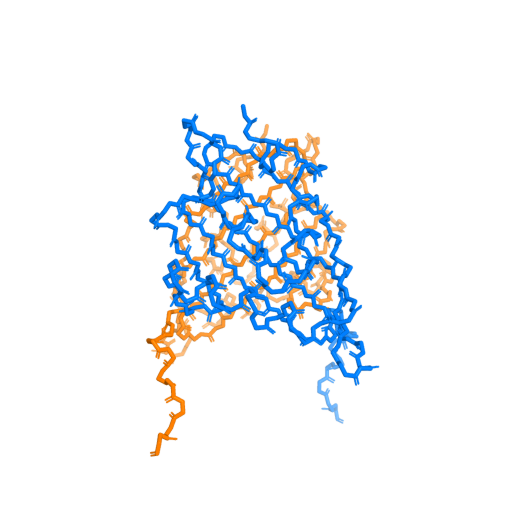N . ILE B 1 88 ? -7.582 -7.938 -14.891 1 98 88 ILE B N 1
ATOM 1778 C CA . ILE B 1 88 ? -7.879 -9.359 -14.773 1 98 88 ILE B CA 1
ATOM 1779 C C . ILE B 1 88 ? -9.188 -9.68 -15.492 1 98 88 ILE B C 1
ATOM 1781 O O . ILE B 1 88 ? -10.164 -8.922 -15.383 1 98 88 ILE B O 1
ATOM 1785 N N . GLU B 1 89 ? -9.156 -10.711 -16.219 1 98.19 89 GLU B N 1
ATOM 1786 C CA . GLU B 1 89 ? -10.344 -11.125 -16.969 1 98.19 89 GLU B CA 1
ATOM 1787 C C . GLU B 1 89 ? -10.859 -12.469 -16.453 1 98.19 89 GLU B C 1
ATOM 1789 O O . GLU B 1 89 ? -10.109 -13.445 -16.391 1 98.19 89 GLU B O 1
ATOM 1794 N N . VAL B 1 90 ? -12.102 -12.469 -16.078 1 96.31 90 VAL B N 1
ATOM 1795 C CA . VAL B 1 90 ? -12.82 -13.68 -15.68 1 96.31 90 VAL B CA 1
ATOM 1796 C C . VAL B 1 90 ? -14.164 -13.742 -16.406 1 96.31 90 VAL B C 1
ATOM 1798 O O . VAL B 1 90 ? -14.922 -12.773 -16.406 1 96.31 90 VAL B O 1
ATOM 1801 N N . ASP B 1 91 ? -14.367 -14.898 -17.031 1 94.31 91 ASP B N 1
ATOM 1802 C CA . ASP B 1 91 ? -15.633 -15.141 -17.719 1 94.31 91 ASP B CA 1
ATOM 1803 C C . ASP B 1 91 ? -15.969 -14 -18.672 1 94.31 91 ASP B C 1
ATOM 1805 O O . ASP B 1 91 ? -17.094 -13.5 -18.688 1 94.31 91 ASP B O 1
ATOM 1809 N N . GLY B 1 92 ? -14.992 -13.461 -19.266 1 95.25 92 GLY B N 1
ATOM 1810 C CA . GLY B 1 92 ? -15.188 -12.469 -20.312 1 95.25 92 GLY B 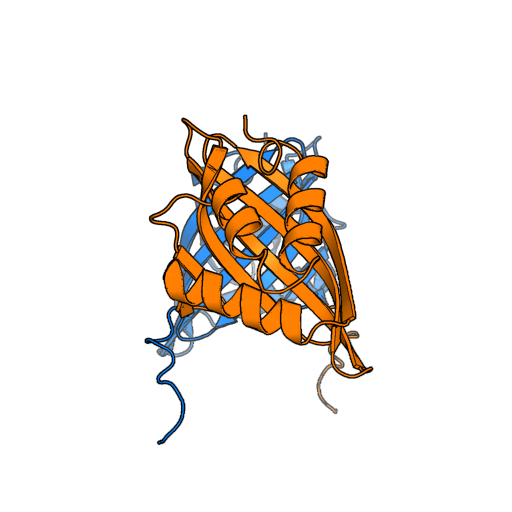CA 1
ATOM 1811 C C . GLY B 1 92 ? -15.25 -11.047 -19.781 1 95.25 92 GLY B C 1
ATOM 1812 O O . GLY B 1 92 ? -15.258 -10.094 -20.547 1 95.25 92 GLY B O 1
ATOM 1813 N N . ALA B 1 93 ? -15.375 -10.875 -18.516 1 96.75 93 ALA B N 1
ATOM 1814 C CA . ALA B 1 93 ? -15.406 -9.547 -17.922 1 96.75 93 ALA B CA 1
ATOM 1815 C C . ALA B 1 93 ? -14.016 -9.109 -17.469 1 96.75 93 ALA B C 1
ATOM 1817 O O . ALA B 1 93 ? -13.336 -9.844 -16.75 1 96.75 93 ALA B O 1
ATOM 1818 N N . THR B 1 94 ? -13.594 -7.969 -17.953 1 97.62 94 THR B N 1
ATOM 1819 C CA . THR B 1 94 ? -12.305 -7.414 -17.578 1 97.62 94 THR B CA 1
ATOM 1820 C C . THR B 1 94 ? -12.461 -6.387 -16.453 1 97.62 94 THR B C 1
ATOM 1822 O O . THR B 1 94 ? -13.281 -5.473 -16.562 1 97.62 94 THR B O 1
ATOM 1825 N N . THR B 1 95 ? -11.75 -6.625 -15.391 1 97.31 95 THR B N 1
ATOM 1826 C CA . THR B 1 95 ? -11.797 -5.723 -14.25 1 97.31 95 THR B CA 1
ATOM 1827 C C . THR B 1 95 ? -10.406 -5.164 -13.945 1 97.31 95 THR B C 1
ATOM 1829 O O . THR B 1 95 ? -9.414 -5.887 -14.023 1 97.31 95 THR B O 1
ATOM 1832 N N . GLU B 1 96 ? -10.352 -3.875 -13.641 1 97.44 96 GLU B N 1
ATOM 1833 C CA . GLU B 1 96 ? -9.109 -3.27 -13.156 1 97.44 96 GLU B CA 1
ATOM 1834 C C . GLU B 1 96 ? -8.852 -3.639 -11.703 1 97.44 96 GLU B C 1
ATOM 1836 O O . GLU B 1 96 ? -9.781 -3.918 -10.945 1 97.44 96 GLU B O 1
ATOM 1841 N N . TYR B 1 97 ? -7.652 -3.699 -11.344 1 97 97 TYR B N 1
ATOM 1842 C CA . TYR B 1 97 ? -7.301 -3.902 -9.945 1 97 97 TYR B CA 1
ATOM 1843 C C . TYR B 1 97 ? -6.043 -3.125 -9.578 1 97 97 TYR B C 1
ATOM 1845 O O . TYR B 1 97 ? -5.254 -2.762 -10.453 1 97 97 TYR B O 1
ATOM 1853 N N . GLU B 1 98 ? -5.879 -2.77 -8.383 1 98.5 98 GLU B N 1
ATOM 1854 C CA . GLU B 1 98 ? -4.719 -2.115 -7.789 1 98.5 98 GLU B CA 1
ATOM 1855 C C . GLU B 1 98 ? -4.328 -2.777 -6.473 1 98.5 98 GLU B C 1
ATOM 1857 O O . GLU B 1 98 ? -5.191 -3.117 -5.66 1 98.5 98 GLU B O 1
ATOM 1862 N N . SER B 1 99 ? -3.059 -3.066 -6.285 1 98.62 99 SER B N 1
ATOM 1863 C CA . SER B 1 99 ? -2.561 -3.676 -5.059 1 98.62 99 SER B CA 1
ATOM 1864 C C . SER B 1 99 ? -1.329 -2.941 -4.535 1 98.62 99 SER B C 1
ATOM 1866 O O . SER B 1 99 ? -0.411 -2.639 -5.301 1 98.62 99 SER B O 1
ATOM 1868 N N . PHE B 1 100 ? -1.299 -2.531 -3.299 1 98.88 100 PHE B N 1
ATOM 1869 C CA . PHE B 1 100 ? -0.149 -2.035 -2.553 1 98.88 100 PHE B CA 1
ATOM 1870 C C . PHE B 1 100 ? 0.44 -3.135 -1.676 1 98.88 100 PHE B C 1
ATOM 1872 O O . PHE B 1 100 ? -0.252 -3.691 -0.821 1 98.88 100 PHE B O 1
ATOM 1879 N N . MET B 1 101 ? 1.75 -3.416 -1.85 1 98.88 101 MET B N 1
ATOM 1880 C CA . MET B 1 101 ? 2.32 -4.609 -1.234 1 98.88 101 MET B CA 1
ATOM 1881 C C . MET B 1 101 ? 3.572 -4.266 -0.436 1 98.88 101 MET B C 1
ATOM 1883 O O . MET B 1 101 ? 4.383 -3.445 -0.869 1 98.88 101 MET B O 1
ATOM 1887 N N . PHE B 1 102 ? 3.729 -4.898 0.699 1 98.94 102 PHE B N 1
ATOM 1888 C CA . PHE B 1 102 ? 4.98 -5 1.441 1 98.94 102 PHE B CA 1
ATOM 1889 C C . PHE B 1 102 ? 5.324 -6.461 1.719 1 98.94 102 PHE B C 1
ATOM 1891 O O . PHE B 1 102 ? 4.445 -7.258 2.051 1 98.94 102 PHE B O 1
ATOM 1898 N N . ALA B 1 103 ? 6.594 -6.824 1.566 1 98.88 103 ALA B N 1
ATOM 1899 C CA . ALA B 1 103 ? 7.008 -8.211 1.775 1 98.88 103 ALA B CA 1
ATOM 1900 C C . ALA B 1 103 ? 8.328 -8.281 2.533 1 98.88 103 ALA B C 1
ATOM 1902 O O . ALA B 1 103 ? 9.141 -7.348 2.469 1 98.88 103 ALA B O 1
ATOM 1903 N N . LYS B 1 104 ? 8.477 -9.344 3.285 1 98.75 104 LYS B N 1
ATOM 1904 C CA . LYS B 1 104 ? 9.773 -9.727 3.838 1 98.75 104 LYS B CA 1
ATOM 1905 C C . LYS B 1 104 ? 10.438 -10.812 2.994 1 98.75 104 LYS B C 1
ATOM 1907 O O . LYS B 1 104 ? 9.797 -11.82 2.66 1 98.75 104 LYS B O 1
ATOM 1912 N N . ILE B 1 105 ? 11.703 -10.594 2.73 1 98.44 105 ILE B N 1
ATOM 1913 C CA . ILE B 1 105 ? 12.438 -11.5 1.852 1 98.44 105 ILE B CA 1
ATOM 1914 C C . ILE B 1 105 ? 13.445 -12.305 2.668 1 98.44 105 ILE B C 1
ATOM 1916 O O . ILE B 1 105 ? 14.219 -11.742 3.445 1 98.44 105 ILE B O 1
ATOM 1920 N N . ASN B 1 106 ? 13.359 -13.57 2.484 1 98.25 106 ASN B N 1
ATOM 1921 C CA . ASN B 1 106 ? 14.383 -14.43 3.064 1 98.25 106 ASN B CA 1
ATOM 1922 C C . ASN B 1 106 ? 15.758 -14.141 2.471 1 98.25 106 ASN B C 1
ATOM 1924 O O . ASN B 1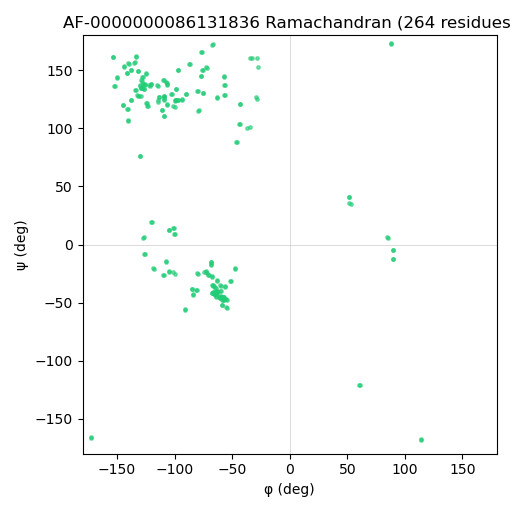 106 ? 15.938 -14.203 1.254 1 98.25 106 ASN B O 1
ATOM 1928 N N . LYS B 1 107 ? 16.734 -13.898 3.312 1 94.88 107 LYS B N 1
ATOM 1929 C CA . LYS B 1 107 ? 18.047 -13.445 2.863 1 94.88 107 LYS B CA 1
ATOM 1930 C C . LYS B 1 107 ? 18.828 -14.586 2.221 1 94.88 107 LYS B C 1
ATOM 1932 O O . LYS B 1 107 ? 19.703 -14.352 1.389 1 94.88 107 LYS B O 1
ATOM 1937 N N . ASP B 1 108 ? 18.469 -15.766 2.576 1 95.38 108 ASP B N 1
ATOM 1938 C CA . ASP B 1 108 ? 19.25 -16.906 2.123 1 95.38 108 ASP B CA 1
ATOM 1939 C C . ASP B 1 108 ? 18.859 -17.312 0.703 1 95.38 108 ASP B C 1
ATOM 1941 O O . ASP B 1 108 ? 19.719 -17.703 -0.095 1 95.38 108 ASP B O 1
ATOM 1945 N N . ASN B 1 109 ? 17.531 -17.25 0.398 1 96 109 ASN B N 1
ATOM 1946 C CA . ASN B 1 109 ? 17.125 -17.812 -0.887 1 96 109 ASN B CA 1
ATOM 1947 C C . ASN B 1 109 ? 16.344 -16.797 -1.719 1 96 109 ASN B C 1
ATOM 1949 O O . ASN B 1 109 ? 15.984 -17.078 -2.863 1 96 109 ASN B O 1
ATOM 1953 N N . GLY B 1 110 ? 15.992 -15.648 -1.135 1 97.12 110 GLY B N 1
ATOM 1954 C CA . GLY B 1 110 ? 15.367 -14.57 -1.894 1 97.12 110 GLY B CA 1
ATOM 1955 C C . GLY B 1 110 ? 13.867 -14.734 -2.029 1 97.12 110 GLY B C 1
ATOM 1956 O O . GLY B 1 110 ? 13.211 -13.961 -2.734 1 97.12 110 GLY B O 1
ATOM 1957 N N . LYS B 1 111 ? 13.281 -15.719 -1.358 1 98.5 111 LYS B N 1
ATOM 1958 C CA . LYS B 1 111 ? 11.844 -15.969 -1.429 1 98.5 111 LYS B CA 1
ATOM 1959 C C . LYS B 1 111 ? 11.094 -15.141 -0.386 1 98.5 111 LYS B C 1
ATOM 1961 O O . LYS B 1 111 ? 11.664 -14.766 0.64 1 98.5 111 LYS B O 1
ATOM 1966 N N . MET B 1 112 ? 9.852 -14.891 -0.646 1 98.81 112 MET B N 1
ATOM 1967 C CA . MET B 1 112 ? 9.055 -14.109 0.295 1 98.81 112 MET B CA 1
ATOM 1968 C C . MET B 1 112 ? 8.672 -14.945 1.512 1 98.81 112 MET B C 1
ATOM 1970 O O . MET B 1 112 ? 8.18 -16.062 1.371 1 98.81 112 MET B O 1
ATOM 1974 N N . GLU B 1 113 ? 8.93 -14.336 2.67 1 98.88 113 GLU B N 1
ATOM 1975 C CA . GLU B 1 113 ? 8.492 -14.961 3.914 1 98.88 113 GLU B CA 1
ATOM 1976 C C . GLU B 1 113 ? 7.043 -14.594 4.234 1 98.88 113 GLU B C 1
ATOM 1978 O O . GLU B 1 113 ? 6.285 -15.414 4.746 1 98.88 113 GLU B O 1
ATOM 1983 N N . TYR B 1 114 ? 6.668 -13.383 3.965 1 98.88 114 TYR B N 1
ATOM 1984 C CA . TYR B 1 114 ? 5.277 -12.945 4.016 1 98.88 114 TYR B CA 1
ATOM 1985 C C . TYR B 1 114 ? 5.043 -11.766 3.084 1 98.88 114 TYR B C 1
ATOM 1987 O O . TYR B 1 114 ? 5.996 -11.141 2.615 1 98.88 114 TYR B O 1
ATOM 1995 N N . LEU B 1 115 ? 3.828 -11.531 2.752 1 98.88 115 LEU B N 1
ATOM 1996 C CA . LEU B 1 115 ? 3.369 -10.406 1.943 1 98.88 115 LEU B CA 1
ATOM 1997 C C . LEU B 1 115 ? 2.09 -9.812 2.52 1 98.88 115 LEU B C 1
ATOM 1999 O O . LEU B 1 115 ? 1.124 -10.531 2.779 1 98.88 115 LEU B O 1
ATOM 2003 N N . ILE B 1 116 ? 2.113 -8.508 2.797 1 98.75 116 ILE B N 1
ATOM 2004 C CA . ILE B 1 116 ? 0.949 -7.754 3.248 1 98.75 116 ILE B CA 1
ATOM 2005 C C . ILE B 1 116 ? 0.485 -6.812 2.139 1 98.75 116 ILE B C 1
ATOM 2007 O O . ILE B 1 116 ? 1.289 -6.074 1.565 1 98.75 116 ILE B O 1
ATOM 2011 N N . GLU B 1 117 ? -0.821 -6.922 1.819 1 98.62 117 GLU B N 1
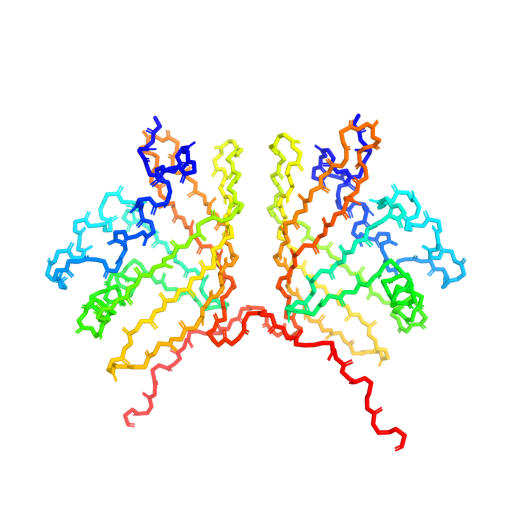ATOM 2012 C CA . GLU B 1 117 ? -1.263 -6.043 0.741 1 98.62 117 GLU B CA 1
ATOM 2013 C C . GLU B 1 117 ? -2.658 -5.488 1.016 1 98.62 117 GLU B C 1
ATOM 2015 O O . GLU B 1 117 ? -3.439 -6.098 1.749 1 98.62 117 GLU B O 1
ATOM 2020 N N . ARG B 1 118 ? -2.941 -4.336 0.593 1 97.88 118 ARG B N 1
ATOM 2021 C CA . ARG B 1 118 ? -4.262 -3.766 0.352 1 97.88 118 ARG B CA 1
ATOM 2022 C C . ARG B 1 118 ? -4.551 -3.662 -1.143 1 97.88 118 ARG B C 1
ATOM 2024 O O . ARG B 1 118 ? -3.75 -3.109 -1.897 1 97.88 118 ARG B O 1
ATOM 2031 N N . SER B 1 119 ? -5.594 -4.32 -1.545 1 97.5 119 SER B N 1
ATOM 2032 C CA . SER B 1 119 ? -5.93 -4.379 -2.965 1 97.5 119 SER B CA 1
ATOM 2033 C C . SER B 1 119 ? -7.402 -4.059 -3.199 1 97.5 119 SER B C 1
ATOM 2035 O O . SER B 1 119 ? -8.227 -4.227 -2.301 1 97.5 119 SER B O 1
ATOM 2037 N N . VAL B 1 120 ? -7.719 -3.477 -4.336 1 96.62 120 VAL B N 1
ATOM 2038 C CA . VAL B 1 120 ? -9.086 -3.215 -4.77 1 96.62 120 VAL B CA 1
ATOM 2039 C C . VAL B 1 120 ? -9.297 -3.773 -6.176 1 96.62 120 VAL B C 1
ATOM 2041 O O . VAL B 1 120 ? -8.367 -3.82 -6.98 1 96.62 120 VAL B O 1
ATOM 2044 N N . MET B 1 121 ? -10.461 -4.242 -6.344 1 95.12 121 MET B N 1
ATOM 2045 C CA . MET B 1 121 ? -10.953 -4.586 -7.676 1 95.12 121 MET B CA 1
ATOM 2046 C C . MET B 1 121 ? -11.977 -3.564 -8.156 1 95.12 121 MET B C 1
ATOM 2048 O O . MET B 1 121 ? -12.82 -3.113 -7.383 1 95.12 121 MET B O 1
ATOM 2052 N N . GLY B 1 122 ? -11.914 -3.166 -9.367 1 92.5 122 GLY B N 1
ATOM 2053 C CA . GLY B 1 122 ? -12.742 -2.094 -9.898 1 92.5 122 GLY B CA 1
ATOM 2054 C C . GLY B 1 122 ? -11.945 -0.866 -10.297 1 92.5 122 GLY B C 1
ATOM 2055 O O . GLY B 1 122 ? -10.719 -0.928 -10.422 1 92.5 122 GLY B O 1
ATOM 2056 N N . PRO B 1 123 ? -12.633 0.207 -10.539 1 88.62 123 PRO B N 1
ATOM 2057 C CA . PRO B 1 123 ? -11.922 1.415 -10.961 1 88.62 123 PRO B CA 1
ATOM 2058 C C . PRO B 1 123 ? -10.859 1.854 -9.961 1 88.62 123 PRO B C 1
ATOM 2060 O O . PRO B 1 123 ? -11.117 1.912 -8.758 1 88.62 123 PRO B O 1
ATOM 2063 N N . VAL B 1 124 ? -9.672 2.068 -10.445 1 90.25 124 VAL B N 1
ATOM 2064 C CA . VAL B 1 124 ? -8.516 2.43 -9.641 1 90.25 124 VAL B CA 1
ATOM 2065 C C . VAL B 1 124 ? -8.492 3.938 -9.398 1 90.25 124 VAL B C 1
ATOM 2067 O O . VAL B 1 124 ? -8.141 4.398 -8.312 1 90.25 124 VAL B O 1
ATOM 2070 N N . THR B 1 125 ? -8.789 4.703 -10.484 1 86.56 125 THR B N 1
ATOM 2071 C CA . THR B 1 125 ? -8.914 6.148 -10.367 1 86.56 125 THR B CA 1
ATOM 2072 C C . THR B 1 125 ? -10.383 6.559 -10.273 1 86.56 125 THR B C 1
ATOM 2074 O O . THR B 1 125 ? -11.234 5.973 -10.945 1 86.56 125 THR B O 1
ATOM 2077 N N . GLN B 1 126 ? -10.672 7.273 -9.172 1 75.31 126 GLN B N 1
ATOM 2078 C CA . GLN B 1 126 ? -12.031 7.797 -9.047 1 75.31 126 GLN B CA 1
ATOM 2079 C C . GLN B 1 126 ? -12.086 9.266 -9.438 1 75.31 126 GLN B C 1
ATOM 2081 O O . GLN B 1 126 ? -11.102 10 -9.297 1 75.31 126 GLN B O 1
ATOM 2086 N N . GLY B 1 127 ? -12.914 9.555 -10.539 1 59.16 127 GLY B N 1
ATOM 2087 C CA . GLY B 1 127 ? -13.102 10.953 -10.906 1 59.16 127 GLY B CA 1
ATOM 2088 C C . GLY B 1 127 ? -13.086 11.891 -9.711 1 59.16 127 GLY B C 1
ATOM 2089 O O . GLY B 1 127 ? -13.016 11.445 -8.562 1 59.16 127 GLY B O 1
ATOM 2090 N N . PRO B 1 128 ? -12.852 13.18 -9.922 1 52.31 128 PRO B N 1
ATOM 2091 C CA . PRO B 1 128 ? -12.883 14.117 -8.797 1 52.31 128 PRO B CA 1
ATOM 2092 C C . PRO B 1 128 ? -14.055 13.867 -7.852 1 52.31 128 PRO B C 1
ATOM 2094 O O . PRO B 1 128 ? -15.109 13.375 -8.281 1 52.31 128 PRO B O 1
ATOM 2097 N N . GLU B 1 129 ? -13.812 13.602 -6.613 1 47.16 129 GLU B N 1
ATOM 2098 C CA . GLU B 1 129 ? -14.953 13.547 -5.703 1 47.16 129 GLU B CA 1
ATOM 2099 C C . GLU B 1 129 ? -15.898 14.727 -5.922 1 47.16 129 GLU B C 1
ATOM 2101 O O . GLU B 1 129 ? -15.453 15.875 -5.988 1 47.16 129 GLU B O 1
ATOM 2106 N N . HIS B 1 130 ? -16.828 14.664 -6.766 1 41.91 130 HIS B N 1
ATOM 2107 C CA . HIS B 1 130 ? -17.844 15.719 -6.773 1 41.91 130 HIS B CA 1
ATOM 2108 C C . HIS B 1 130 ? -18.281 16.062 -5.359 1 41.91 130 HIS B C 1
ATOM 2110 O O . HIS B 1 130 ? -18.469 15.164 -4.527 1 41.91 130 HIS B O 1
ATOM 2116 N N . SER B 1 131 ? -17.828 17.234 -4.738 1 37.28 131 SER B N 1
ATOM 2117 C CA . SER B 1 131 ? -18.5 17.766 -3.561 1 37.28 131 SER B CA 1
ATOM 2118 C C . SER B 1 131 ? -19.984 17.391 -3.566 1 37.28 131 SER B C 1
ATOM 2120 O O . SER B 1 131 ? -20.625 17.359 -4.621 1 37.28 131 SER B O 1
ATOM 2122 N N . ALA B 1 132 ? -20.547 16.734 -2.498 1 31.38 132 ALA B N 1
ATOM 2123 C CA . ALA B 1 132 ? -22 16.672 -2.346 1 31.38 132 ALA B CA 1
ATOM 2124 C C . ALA B 1 132 ? -22.672 17.875 -3 1 31.38 132 ALA B C 1
ATOM 2126 O O . ALA B 1 132 ? -22.094 18.969 -3.057 1 31.38 132 ALA B O 1
ATOM 2127 N N . LYS B 1 133 ? -24.062 17.719 -3.5 1 30.81 133 LYS B N 1
ATOM 2128 C CA . LYS B 1 133 ? -25.203 18.562 -3.852 1 30.81 133 LYS B CA 1
ATOM 2129 C C . LYS B 1 133 ? -25.281 19.781 -2.943 1 30.81 133 LYS B C 1
ATOM 2131 O O . LYS B 1 133 ? -25.281 19.656 -1.717 1 30.81 133 LYS B O 1
ATOM 2136 N N . GLU B 1 134 ? -24.828 20.938 -3.457 1 20.25 134 GLU B N 1
ATOM 2137 C CA . GLU B 1 134 ? -25.766 21.984 -3.039 1 20.25 134 GLU B CA 1
ATOM 2138 C C . GLU B 1 134 ? -27.203 21.609 -3.422 1 20.25 134 GLU B C 1
ATOM 2140 O O . GLU B 1 134 ? -27.453 21.109 -4.52 1 20.25 134 GLU B O 1
#

Radius of gyration: 19.57 Å; Cα contacts (8 Å, |Δi|>4): 589; chains: 2; bounding box: 45×56×42 Å

Secondary structure (DSSP, 8-state):
--TTTSSHHHHHHHHHHHT-S-GGGHHHHHHHHEEEEEEEEETTEEE-HHHHHHHHHHHHHHEEEEEEEEEEEEEETTEEEEEEEEEEEETTEEEEEEEEEEEEE-TTT--EEEEEEEEEES-SS---------/--TTTSSHHHHHHHHHHHT-S-GGGHHHHHHHHEEEEEEEEETTEEE-HHHHHHHHHHHHHHEEEEEEEEEEEEEETTEEEEEEEEEEEETTEEEEEEEEEEEEE-TTT--EEEEEEEEEES-SS---------

Sequence (268 aa):
MSEYTSTIEGFQRAMEWSLAGPPEESKLYAEATVTPTFYQIVNGHQLSYNVFLKSIEEWRAKVTSYRPKVHEFLRDGNQLAARLVGTIEVDGATTEYESFMFAKINKDNGKMEYLIERSVMGPVTQGPEHSAKEMSEYTSTIEGFQRAMEWSLAGPPEESKLYAEATVTPTFYQIVNGHQLSYNVFLKSIEEWRAKVTSYRPKVHEFLRDGNQLAARLVGTIEVDGATTEYESFMFAKINKDNGKMEYLIERSVMGPVTQGPEHSAKE

Foldseek 3Di:
DQQQAPDQVNVQVLQQVLQDDALVCLVVSCVSAADQQEWEAEPNDIDGSVRSSVVSSVSNVFWPDWHKDWDDWDDDVQKIWTKIWTWTDGPRDIKIKIKTKMFGADPPNRHTRYMYIYMDIHDPDDPPPPDDDD/DQQQAPDQVNVQVLQQVLQDDALVCLVVSCVSAADQQEWEAEPNDIDGSVRSSVVSSVSNVFWPDWHKDWDDWDDDVQKIWTKIWTWTDGPRDIKIKIKTKMFGADPPNRHTRYMYIYMDIHDPDDPPPPDDDD

pLDDT: mean 93.41, std 14.68, range [19.84, 98.94]

Organism: Cryphonectria parasitica (strain ATCC 38755 / EP155) (NCBI:txid660469)

Solvent-accessible surface area (backbone atoms only — not comparable to full-atom values): 13998 Å² total; per-residue (Å²): 123,26,70,42,62,68,42,64,68,26,32,42,51,46,58,45,48,60,60,50,64,60,38,89,52,38,61,61,54,47,65,68,48,33,44,92,78,17,36,36,28,54,67,30,27,72,32,49,43,67,56,46,51,51,49,37,25,55,46,19,67,51,44,79,43,68,48,69,39,69,76,46,68,41,70,47,92,47,37,37,38,37,32,35,43,31,40,39,22,43,90,85,44,75,38,39,31,34,37,41,38,40,31,37,37,37,87,88,68,30,20,29,43,32,37,42,33,49,65,48,80,36,82,59,68,45,70,75,76,70,74,78,85,129,123,26,69,41,63,70,42,62,68,27,32,41,50,46,59,44,48,60,58,52,66,60,38,90,50,38,61,60,55,46,63,70,48,32,43,92,78,18,35,37,29,55,69,30,28,74,31,48,44,68,54,45,52,51,48,38,25,54,45,21,68,52,45,80,44,68,51,68,38,70,76,46,70,41,70,47,93,46,37,36,36,38,32,35,42,33,41,38,22,44,90,87,44,75,38,36,31,36,36,39,38,39,32,37,37,37,87,88,68,30,21,28,42,33,39,42,32,49,64,49,78,37,82,57,66,45,67,74,76,72,74,79,83,128